Protein AF-A0A0G1PI04-F1 (afdb_monomer)

Structure (mmCIF, N/CA/C/O backbone):
data_AF-A0A0G1PI04-F1
#
_entry.id   AF-A0A0G1PI04-F1
#
loop_
_atom_site.group_PDB
_atom_site.id
_atom_site.type_symbol
_atom_site.label_atom_id
_atom_site.label_alt_id
_atom_site.label_comp_id
_atom_site.label_asym_id
_atom_site.label_entity_id
_atom_site.label_seq_id
_atom_site.pdbx_PDB_ins_code
_atom_site.Cartn_x
_atom_site.Cartn_y
_atom_site.Cartn_z
_atom_site.occupancy
_atom_site.B_iso_or_equiv
_atom_site.auth_seq_id
_atom_site.auth_comp_id
_atom_site.auth_asym_id
_atom_site.auth_atom_id
_atom_site.pdbx_PDB_model_num
ATOM 1 N N . ASN A 1 1 ? 37.341 11.692 -44.772 1.00 60.44 1 ASN A N 1
ATOM 2 C CA . ASN A 1 1 ? 36.870 10.397 -45.304 1.00 60.44 1 ASN A CA 1
ATOM 3 C C . ASN A 1 1 ? 36.812 9.392 -44.177 1.00 60.44 1 ASN A C 1
ATOM 5 O O . ASN A 1 1 ? 37.777 9.344 -43.418 1.00 60.44 1 ASN A O 1
ATOM 9 N N . PRO A 1 2 ? 35.705 8.647 -44.033 1.00 67.56 2 PRO A N 1
ATOM 10 C CA . PRO A 1 2 ? 35.643 7.539 -43.087 1.00 67.56 2 PRO A CA 1
ATOM 11 C C . PRO A 1 2 ? 36.697 6.475 -43.439 1.00 67.56 2 PRO A C 1
ATOM 13 O O . PRO A 1 2 ? 37.170 6.414 -44.577 1.00 67.56 2 PRO A O 1
ATOM 16 N N . ALA A 1 3 ? 37.088 5.662 -42.456 1.00 72.00 3 ALA A N 1
ATOM 17 C CA . ALA A 1 3 ? 37.969 4.519 -42.687 1.00 72.00 3 ALA A CA 1
ATOM 18 C C . ALA A 1 3 ? 37.306 3.501 -43.639 1.00 72.00 3 ALA A C 1
ATOM 20 O O . ALA A 1 3 ? 36.088 3.522 -43.832 1.00 72.00 3 ALA A O 1
ATOM 21 N N . ALA A 1 4 ? 38.097 2.597 -44.227 1.00 74.31 4 ALA A N 1
ATOM 22 C CA . ALA A 1 4 ? 37.553 1.492 -45.016 1.00 74.31 4 ALA A CA 1
ATOM 23 C C . ALA A 1 4 ? 36.493 0.723 -44.201 1.00 74.31 4 ALA A C 1
ATOM 25 O O . ALA A 1 4 ? 36.666 0.512 -43.000 1.00 74.31 4 ALA A O 1
ATOM 26 N N . ASN A 1 5 ? 35.401 0.312 -44.852 1.00 86.50 5 ASN A N 1
ATOM 27 C CA . ASN A 1 5 ? 34.261 -0.376 -44.227 1.00 86.50 5 ASN A CA 1
ATOM 28 C C . ASN A 1 5 ? 33.477 0.466 -43.201 1.00 86.50 5 ASN A C 1
ATOM 30 O O . ASN A 1 5 ? 32.932 -0.077 -42.246 1.00 86.50 5 ASN A O 1
ATOM 34 N N . THR A 1 6 ? 33.425 1.789 -43.370 1.00 91.38 6 THR A N 1
ATOM 35 C CA . THR A 1 6 ? 32.581 2.682 -42.562 1.00 91.38 6 THR A CA 1
ATOM 36 C C . THR A 1 6 ? 31.731 3.563 -43.470 1.00 91.38 6 THR A C 1
ATOM 38 O O . THR A 1 6 ? 32.231 4.146 -44.434 1.00 91.38 6 THR A O 1
ATOM 41 N N . PHE A 1 7 ? 30.451 3.697 -43.139 1.00 93.94 7 PHE A N 1
ATOM 42 C CA . PHE A 1 7 ? 29.536 4.631 -43.788 1.00 93.94 7 PHE A CA 1
ATOM 43 C C . PHE A 1 7 ? 29.294 5.819 -42.857 1.00 93.94 7 PHE A C 1
ATOM 45 O O . PHE A 1 7 ? 28.972 5.615 -41.692 1.00 93.94 7 PHE A O 1
ATOM 52 N N . ALA A 1 8 ? 29.466 7.054 -43.333 1.00 93.62 8 ALA A N 1
ATOM 53 C CA . ALA A 1 8 ? 29.378 8.240 -42.481 1.00 93.62 8 ALA A CA 1
ATOM 54 C C . ALA A 1 8 ? 28.681 9.409 -43.178 1.00 93.62 8 ALA A C 1
ATOM 56 O O . ALA A 1 8 ? 28.864 9.631 -44.375 1.00 93.62 8 ALA A O 1
ATOM 57 N N . TRP A 1 9 ? 27.895 10.166 -42.412 1.00 94.81 9 TRP A N 1
ATOM 58 C CA . TRP A 1 9 ? 27.203 11.376 -42.853 1.00 94.81 9 TRP A CA 1
ATOM 59 C C . TRP A 1 9 ? 27.870 12.587 -42.216 1.00 94.81 9 TRP A C 1
ATOM 61 O O . TRP A 1 9 ? 28.014 12.665 -40.994 1.00 94.81 9 TRP A O 1
ATOM 71 N N . VAL A 1 10 ? 28.273 13.539 -43.054 1.00 93.81 10 VAL A N 1
ATOM 72 C CA . VAL A 1 10 ? 29.027 14.726 -42.647 1.00 93.81 10 VAL A CA 1
ATOM 73 C C . VAL A 1 10 ? 28.234 15.969 -43.022 1.00 93.81 10 VAL A C 1
ATOM 75 O O . VAL A 1 10 ? 27.827 16.124 -44.171 1.00 93.81 10 VAL A O 1
ATOM 78 N N . THR A 1 11 ? 28.051 16.880 -42.068 1.00 95.12 11 THR A N 1
ATOM 79 C CA . THR A 1 11 ? 27.470 18.206 -42.319 1.00 95.12 11 THR A CA 1
ATOM 80 C C . THR A 1 11 ? 28.370 19.279 -41.717 1.00 95.12 11 THR A C 1
ATOM 82 O O . THR A 1 11 ? 28.854 19.137 -40.593 1.00 95.12 11 THR A O 1
ATOM 85 N N . GLY A 1 12 ? 28.651 20.344 -42.477 1.00 92.75 12 GLY A N 1
ATOM 86 C CA . GLY A 1 12 ? 29.542 21.424 -42.028 1.00 92.75 12 GLY A CA 1
ATOM 87 C C . GLY A 1 12 ? 30.960 20.961 -41.662 1.00 92.75 12 GLY A C 1
ATOM 88 O O . GLY A 1 12 ? 31.576 21.536 -40.775 1.00 92.75 12 GLY A O 1
ATOM 89 N N . GLY A 1 13 ? 31.457 19.884 -42.284 1.00 90.56 13 GLY A N 1
ATOM 90 C CA . GLY A 1 13 ? 32.775 19.304 -41.992 1.00 90.56 13 GLY A CA 1
ATOM 91 C C . GLY A 1 13 ? 32.837 18.410 -40.746 1.00 90.56 13 GLY A C 1
ATOM 92 O O . GLY A 1 13 ? 33.886 17.835 -40.473 1.00 90.56 13 GLY A O 1
ATOM 93 N N . THR A 1 14 ? 31.733 18.241 -40.012 1.00 90.75 14 THR A N 1
ATOM 94 C CA . THR A 1 14 ? 31.652 17.371 -38.829 1.00 90.75 14 THR A CA 1
ATOM 95 C C . THR A 1 14 ? 30.855 16.108 -39.134 1.00 90.75 14 THR A C 1
ATOM 97 O O . THR A 1 14 ? 29.751 16.175 -39.678 1.00 90.75 14 THR A O 1
ATOM 100 N N . GLU A 1 15 ? 31.399 14.948 -38.768 1.00 93.69 15 GLU A N 1
ATOM 101 C CA . GLU A 1 15 ? 30.683 13.671 -38.821 1.00 93.69 15 GLU A CA 1
ATOM 102 C C . GLU A 1 15 ? 29.533 13.678 -37.806 1.00 93.69 15 GLU A C 1
ATOM 104 O O . GLU A 1 15 ? 29.731 13.955 -36.624 1.00 93.69 15 GLU A O 1
ATOM 109 N N . ARG A 1 16 ? 28.311 13.429 -38.281 1.00 94.12 16 ARG A N 1
ATOM 110 C CA . ARG A 1 16 ? 27.089 13.460 -37.462 1.00 94.12 16 ARG A CA 1
ATOM 111 C C . ARG A 1 16 ? 26.590 12.068 -37.126 1.00 94.12 16 ARG A C 1
ATOM 113 O O . ARG A 1 16 ? 26.139 11.843 -36.007 1.00 94.12 16 ARG A O 1
ATOM 120 N N . LEU A 1 17 ? 26.679 11.165 -38.096 1.00 96.12 17 LEU A N 1
ATOM 121 C CA . LEU A 1 17 ? 26.222 9.789 -37.997 1.00 96.12 17 LEU A CA 1
ATOM 122 C C . LEU A 1 17 ? 27.234 8.873 -38.675 1.00 96.12 17 LEU A C 1
ATOM 124 O O . LEU A 1 17 ? 27.752 9.217 -39.740 1.00 96.12 17 LEU A O 1
ATOM 128 N N . ARG A 1 18 ? 27.466 7.701 -38.086 1.00 95.31 18 ARG A N 1
ATOM 129 C CA . ARG A 1 18 ? 28.295 6.642 -38.661 1.00 95.31 18 ARG A CA 1
ATOM 130 C C .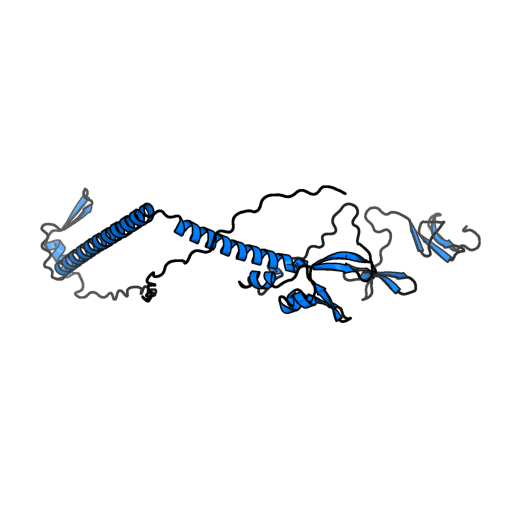 ARG A 1 18 ? 27.673 5.268 -38.497 1.00 95.31 18 ARG A C 1
ATOM 132 O O . ARG A 1 18 ? 26.979 5.023 -37.518 1.00 95.31 18 ARG A O 1
ATOM 139 N N . ILE A 1 19 ? 28.014 4.370 -39.412 1.00 97.00 19 ILE A N 1
ATOM 140 C CA . ILE A 1 19 ? 27.920 2.921 -39.259 1.00 97.00 19 ILE A CA 1
ATOM 141 C C . ILE A 1 19 ? 29.336 2.370 -39.418 1.00 97.00 19 ILE A C 1
ATOM 143 O O . ILE A 1 19 ? 29.941 2.539 -40.480 1.00 97.00 19 ILE A O 1
ATOM 147 N N . ASP A 1 20 ? 29.882 1.783 -38.354 1.00 95.25 20 ASP A N 1
ATOM 148 C CA . ASP A 1 20 ? 31.237 1.223 -38.363 1.00 95.25 20 ASP A CA 1
ATOM 149 C C . ASP A 1 20 ? 31.298 -0.177 -39.004 1.00 95.25 20 ASP A C 1
ATOM 151 O O . ASP A 1 20 ? 30.282 -0.764 -39.388 1.00 95.25 20 ASP A O 1
ATOM 155 N N . SER A 1 21 ? 32.504 -0.743 -39.090 1.00 94.94 21 SER A N 1
ATOM 156 C CA . SER A 1 21 ? 32.731 -2.079 -39.656 1.00 94.94 21 SER A CA 1
ATOM 157 C C . SER A 1 21 ? 32.118 -3.223 -38.838 1.00 94.94 21 SER A C 1
ATOM 159 O O . SER A 1 21 ? 32.008 -4.337 -39.345 1.00 94.94 21 SER A O 1
ATOM 161 N N . SER A 1 22 ? 31.699 -2.964 -37.595 1.00 95.50 22 SER A N 1
ATOM 162 C CA . SER A 1 22 ? 30.992 -3.910 -36.718 1.00 95.50 22 SER A CA 1
ATOM 163 C C . SER A 1 22 ? 29.462 -3.771 -36.815 1.00 95.50 22 SER A C 1
ATOM 165 O O . SER A 1 22 ? 28.716 -4.465 -36.109 1.00 95.50 22 SER A O 1
ATOM 167 N N . GLY A 1 23 ? 28.977 -2.878 -37.685 1.00 95.94 23 GLY A N 1
ATOM 168 C CA . GLY A 1 23 ? 27.561 -2.582 -37.876 1.00 95.94 23 GLY A CA 1
ATOM 169 C C . GLY A 1 23 ? 26.944 -1.791 -36.723 1.00 95.94 23 GLY A C 1
ATOM 170 O O . GLY A 1 23 ? 25.738 -1.889 -36.501 1.00 95.94 23 GLY A O 1
ATOM 171 N N . ASN A 1 24 ? 27.750 -1.068 -35.948 1.00 97.81 24 ASN A N 1
ATOM 172 C CA . ASN A 1 24 ? 27.268 -0.211 -34.874 1.00 97.81 24 ASN A CA 1
ATOM 173 C C . ASN A 1 24 ? 26.957 1.185 -35.415 1.00 97.81 24 ASN A C 1
ATOM 175 O O . ASN A 1 24 ? 27.770 1.779 -36.127 1.00 97.81 24 ASN A O 1
ATOM 179 N N . VAL A 1 25 ? 25.795 1.721 -35.042 1.00 98.06 25 VAL A N 1
ATOM 180 C CA . VAL A 1 25 ? 25.364 3.067 -35.418 1.00 98.06 25 VAL A CA 1
ATOM 181 C C . VAL A 1 25 ? 25.786 4.056 -34.335 1.00 98.06 25 VAL A C 1
ATOM 183 O O . VAL A 1 25 ? 25.355 3.955 -33.188 1.00 98.06 25 VAL A O 1
ATOM 186 N N . GLY A 1 26 ? 26.623 5.023 -34.700 1.00 97.19 26 GLY A N 1
ATOM 187 C CA . GLY A 1 26 ? 27.034 6.130 -33.840 1.00 97.19 26 GLY A CA 1
ATOM 188 C C . GLY A 1 26 ? 26.379 7.438 -34.271 1.00 97.19 26 GLY A C 1
ATOM 189 O O . GLY A 1 26 ? 26.400 7.760 -35.456 1.00 97.19 26 GLY A O 1
ATOM 190 N N . ILE A 1 27 ? 25.841 8.217 -33.332 1.00 96.88 27 ILE A N 1
ATOM 191 C CA . ILE A 1 27 ? 25.411 9.606 -33.557 1.00 96.88 27 ILE A CA 1
ATOM 192 C C . ILE A 1 27 ? 26.167 10.495 -32.574 1.00 96.88 27 ILE A C 1
ATOM 194 O O . ILE A 1 27 ? 26.078 10.301 -31.364 1.00 96.88 27 ILE A O 1
ATOM 198 N N . GLY A 1 28 ? 26.941 11.449 -33.095 1.00 94.69 28 GLY A N 1
ATOM 199 C CA . GLY A 1 28 ? 27.808 12.313 -32.284 1.00 94.69 28 GLY A CA 1
ATOM 200 C C . GLY A 1 28 ? 29.094 11.651 -31.759 1.00 94.69 28 GLY A C 1
ATOM 201 O O . GLY A 1 28 ? 29.824 12.291 -31.008 1.00 94.69 28 GLY A O 1
ATOM 202 N N . THR A 1 29 ? 29.397 10.412 -32.164 1.00 94.56 29 THR A N 1
ATOM 203 C CA . THR A 1 29 ? 30.624 9.673 -31.811 1.00 94.56 29 THR A CA 1
ATOM 204 C C . THR A 1 29 ? 31.212 8.957 -33.026 1.00 94.56 29 THR A C 1
ATOM 206 O O . THR A 1 29 ? 30.481 8.470 -33.889 1.00 94.56 29 THR A O 1
ATOM 209 N N . THR A 1 30 ? 32.541 8.856 -33.083 1.00 93.56 30 THR A N 1
ATOM 210 C CA . THR A 1 30 ? 33.267 8.083 -34.105 1.00 93.56 30 THR A CA 1
ATOM 211 C C . THR A 1 30 ? 33.620 6.664 -33.643 1.00 93.56 30 THR A C 1
ATOM 213 O O . THR A 1 30 ? 34.044 5.849 -34.458 1.00 93.56 30 THR A O 1
ATOM 216 N N . ALA A 1 31 ? 33.419 6.331 -32.367 1.00 94.00 31 ALA A N 1
ATOM 217 C CA . ALA A 1 31 ? 33.736 5.022 -31.793 1.00 94.00 31 ALA A CA 1
ATOM 218 C C . ALA A 1 31 ? 32.519 4.459 -31.030 1.00 94.00 31 ALA A C 1
ATOM 220 O O . ALA A 1 31 ? 32.493 4.483 -29.796 1.00 94.00 31 ALA A O 1
ATOM 221 N N . PRO A 1 32 ? 31.460 4.018 -31.735 1.00 97.19 32 PRO A N 1
ATOM 222 C CA . PRO A 1 32 ? 30.295 3.431 -31.083 1.00 97.19 32 PRO A CA 1
ATOM 223 C C . PRO A 1 32 ? 30.663 2.107 -30.385 1.00 97.19 32 PRO A C 1
ATOM 225 O O . PRO A 1 32 ? 31.379 1.280 -30.939 1.00 97.19 32 PRO A O 1
ATOM 228 N N . THR A 1 33 ? 30.172 1.900 -29.159 1.00 97.50 33 THR A N 1
ATOM 229 C CA . THR A 1 33 ? 30.477 0.719 -28.320 1.00 97.50 33 THR A CA 1
ATOM 230 C C . THR A 1 33 ? 29.307 -0.262 -28.219 1.00 97.50 33 THR A C 1
ATOM 232 O O . THR A 1 33 ? 29.416 -1.314 -27.595 1.00 97.50 33 THR A O 1
ATOM 235 N N . SER A 1 34 ? 28.177 0.075 -28.835 1.00 97.00 34 SER A N 1
ATOM 236 C CA . SER A 1 34 ? 26.935 -0.693 -28.853 1.00 97.00 34 SER A CA 1
ATOM 237 C C . SER A 1 34 ? 26.257 -0.525 -30.214 1.00 97.00 34 SER A C 1
ATOM 239 O O . SER A 1 34 ? 26.645 0.332 -31.008 1.00 97.00 34 SER A O 1
ATOM 241 N N . LYS A 1 35 ? 25.215 -1.322 -30.489 1.00 97.19 35 LYS A N 1
ATOM 242 C CA . LYS A 1 35 ? 24.512 -1.278 -31.784 1.00 97.19 35 LYS A CA 1
ATOM 243 C C . LYS A 1 35 ? 23.931 0.095 -32.119 1.00 97.19 35 LYS A C 1
ATOM 245 O O . LYS A 1 35 ? 23.916 0.463 -33.289 1.00 97.19 35 LYS A O 1
ATOM 250 N N . LEU A 1 36 ? 23.512 0.846 -31.104 1.00 97.31 36 LEU A N 1
ATOM 251 C CA . LEU A 1 36 ? 23.146 2.250 -31.216 1.00 97.31 36 LEU A CA 1
ATOM 252 C C . LEU A 1 36 ? 23.806 3.022 -30.070 1.00 97.31 36 LEU A C 1
ATOM 254 O O . LEU A 1 36 ? 23.464 2.814 -28.906 1.00 97.31 36 LEU A O 1
ATOM 258 N N . HIS A 1 37 ? 24.731 3.920 -30.407 1.00 97.69 37 HIS A N 1
ATOM 259 C CA . HIS A 1 37 ? 25.416 4.798 -29.464 1.00 97.69 37 HIS A CA 1
ATOM 260 C C . HIS A 1 37 ? 25.169 6.260 -29.852 1.00 97.69 37 HIS A C 1
ATOM 262 O O . HIS A 1 37 ? 25.688 6.746 -30.857 1.00 97.69 37 HIS A O 1
ATOM 268 N N . VAL A 1 38 ? 24.371 6.966 -29.052 1.00 96.81 38 VAL A N 1
ATOM 269 C CA . VAL A 1 38 ? 24.098 8.399 -29.223 1.00 96.81 38 VAL A CA 1
ATOM 270 C C . VAL A 1 38 ? 24.822 9.163 -28.120 1.00 96.81 38 VAL A C 1
ATOM 272 O O . VAL A 1 38 ? 24.614 8.876 -26.944 1.00 96.81 38 VAL A O 1
ATOM 275 N N . THR A 1 39 ? 25.662 10.129 -28.487 1.00 95.50 39 THR A N 1
ATOM 276 C CA . THR A 1 39 ? 26.410 10.966 -27.538 1.00 95.50 39 THR A CA 1
ATOM 277 C C . THR A 1 39 ? 26.225 12.445 -27.837 1.00 95.50 39 THR A C 1
ATOM 279 O O . THR A 1 39 ? 26.167 12.856 -28.995 1.00 95.50 39 THR A O 1
ATOM 282 N N . GLY A 1 40 ? 26.195 13.263 -26.790 1.00 93.06 40 GLY A N 1
ATOM 283 C CA . GLY A 1 40 ? 26.072 14.714 -26.888 1.00 93.06 40 GLY A CA 1
ATOM 284 C C . GLY A 1 40 ? 25.335 15.290 -25.685 1.00 93.06 40 GLY A C 1
ATOM 285 O O . GLY A 1 40 ? 24.934 14.561 -24.780 1.00 93.06 40 GLY A O 1
ATOM 286 N N . ALA A 1 41 ? 25.149 16.606 -25.683 1.00 92.94 41 ALA A N 1
ATOM 287 C CA . ALA A 1 41 ? 24.324 17.299 -24.705 1.00 92.94 41 ALA A CA 1
ATOM 288 C C . ALA A 1 41 ? 23.668 18.515 -25.359 1.00 92.94 41 ALA A C 1
ATOM 290 O O . ALA A 1 41 ? 24.294 19.217 -26.155 1.00 92.94 41 ALA A O 1
ATOM 291 N N . VAL A 1 42 ? 22.412 18.770 -25.000 1.00 89.31 42 VAL A N 1
ATOM 292 C CA . VAL A 1 42 ? 21.686 19.984 -25.372 1.00 89.31 42 VAL A CA 1
ATOM 293 C C . VAL A 1 42 ? 21.013 20.505 -24.109 1.00 89.31 42 VAL A C 1
ATOM 295 O O . VAL A 1 42 ? 20.145 19.843 -23.544 1.00 89.31 42 VAL A O 1
ATOM 298 N N . THR A 1 43 ? 21.430 21.676 -23.633 1.00 93.69 43 THR A N 1
ATOM 299 C CA . THR A 1 43 ? 20.909 22.249 -22.386 1.00 93.69 43 THR A CA 1
ATOM 300 C C . THR A 1 43 ? 19.393 22.431 -22.462 1.00 93.69 43 THR A C 1
ATOM 302 O O . THR A 1 43 ? 18.880 23.076 -23.376 1.00 93.69 43 THR A O 1
ATOM 305 N N . GLY A 1 44 ? 18.674 21.857 -21.493 1.00 94.38 44 GLY A N 1
ATOM 306 C CA . GLY A 1 44 ? 17.214 21.948 -21.400 1.00 94.38 44 GLY A CA 1
ATOM 307 C C . GLY A 1 44 ? 16.441 21.092 -22.410 1.00 94.38 44 GLY A C 1
ATOM 308 O O . GLY A 1 44 ? 15.244 21.313 -22.590 1.00 94.38 44 GLY A O 1
ATOM 309 N N . LYS A 1 45 ? 17.094 20.143 -23.094 1.00 94.75 45 LYS A N 1
ATOM 310 C CA . LYS A 1 45 ? 16.461 19.216 -24.045 1.00 94.75 45 LYS A CA 1
ATOM 311 C C . LYS A 1 45 ? 16.924 17.781 -23.792 1.00 94.75 45 LYS A C 1
ATOM 313 O O . LYS A 1 45 ? 17.982 17.551 -23.211 1.00 94.75 45 LYS A O 1
ATOM 318 N N . ALA A 1 46 ? 16.129 16.817 -24.246 1.00 92.38 46 ALA A N 1
ATOM 319 C CA . ALA A 1 46 ? 16.524 15.415 -24.237 1.00 92.38 46 ALA A CA 1
ATOM 320 C C . ALA A 1 46 ? 17.599 15.146 -25.304 1.00 92.38 46 ALA A C 1
ATOM 322 O O . ALA A 1 46 ? 17.576 15.746 -26.378 1.00 92.38 46 ALA A O 1
ATOM 323 N N . LEU A 1 47 ? 18.518 14.217 -25.019 1.00 94.75 47 LEU A N 1
ATOM 324 C CA . LEU A 1 47 ? 19.506 13.737 -25.996 1.00 94.75 47 LEU A CA 1
ATOM 325 C C . LEU A 1 47 ? 18.835 12.990 -27.162 1.00 94.75 47 LEU A C 1
ATOM 327 O O . LEU A 1 47 ? 19.267 13.108 -28.305 1.00 94.75 47 LEU A O 1
ATOM 331 N N . ALA A 1 48 ? 17.771 12.243 -26.863 1.00 93.56 48 ALA A N 1
ATOM 332 C CA . ALA A 1 48 ? 16.915 11.564 -27.825 1.00 93.56 48 ALA A CA 1
ATOM 333 C C . ALA A 1 48 ? 15.452 11.695 -27.382 1.00 93.56 48 ALA A C 1
ATOM 335 O O . ALA A 1 48 ? 15.162 11.657 -26.186 1.00 93.56 48 ALA A O 1
ATOM 336 N N . ILE A 1 49 ? 14.545 11.849 -28.345 1.00 94.75 49 ILE A N 1
ATOM 337 C CA . ILE A 1 49 ? 13.098 11.890 -28.120 1.00 94.75 49 ILE A CA 1
ATOM 338 C C . ILE A 1 49 ? 12.503 10.662 -28.806 1.00 94.75 49 ILE A C 1
ATOM 340 O O . ILE A 1 49 ? 12.667 10.494 -30.014 1.00 94.75 49 ILE A O 1
ATOM 344 N N . PHE A 1 50 ? 11.833 9.812 -28.030 1.00 94.00 50 PHE A N 1
ATOM 345 C CA . PHE A 1 50 ? 11.054 8.683 -28.532 1.00 94.00 50 PHE A CA 1
ATOM 346 C C . PHE A 1 50 ? 9.577 9.061 -28.446 1.00 94.00 50 PHE A C 1
ATOM 348 O O . PHE A 1 50 ? 8.981 8.995 -27.375 1.00 94.00 50 PHE A O 1
ATOM 355 N N . ASP A 1 51 ? 9.028 9.528 -29.565 1.00 93.81 51 ASP A N 1
ATOM 356 C CA . ASP A 1 51 ? 7.654 10.024 -29.663 1.00 93.81 51 ASP A CA 1
ATOM 357 C C . ASP A 1 51 ? 6.747 8.932 -30.238 1.00 93.81 51 ASP A C 1
ATOM 359 O O . ASP A 1 51 ? 6.623 8.753 -31.452 1.00 93.81 51 ASP A O 1
ATOM 363 N N . GLN A 1 52 ? 6.204 8.117 -29.341 1.00 93.25 52 GLN A N 1
ATOM 364 C CA . GLN A 1 52 ? 5.289 7.042 -29.686 1.00 93.25 52 GLN A CA 1
ATOM 365 C C . GLN A 1 52 ? 3.866 7.616 -29.788 1.00 93.25 52 GLN A C 1
ATOM 367 O O . GLN A 1 52 ? 3.426 8.346 -28.908 1.00 93.25 52 GLN A O 1
ATOM 372 N N . THR A 1 53 ? 3.155 7.303 -30.877 1.00 94.31 53 THR A N 1
ATOM 373 C CA . THR A 1 53 ? 1.861 7.935 -31.221 1.00 94.31 53 THR A CA 1
ATOM 374 C C . THR A 1 53 ? 0.695 6.954 -31.394 1.00 94.31 53 THR A C 1
ATOM 376 O O . THR A 1 53 ? -0.411 7.364 -31.738 1.00 94.31 53 THR A O 1
ATOM 379 N N . GLY A 1 54 ? 0.927 5.660 -31.176 1.00 93.88 54 GLY A N 1
ATOM 380 C CA . GLY A 1 54 ? -0.081 4.594 -31.233 1.00 93.88 54 GLY A CA 1
ATOM 381 C C . GLY A 1 54 ? -0.353 3.979 -29.857 1.00 93.88 54 GLY A C 1
ATOM 382 O O . GLY A 1 54 ? -0.324 4.660 -28.835 1.00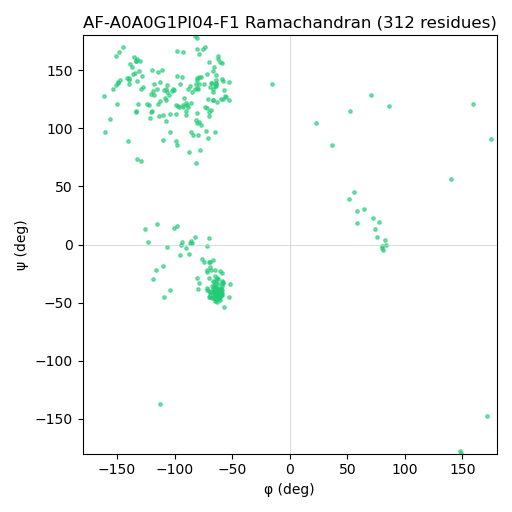 93.88 54 GLY A O 1
ATOM 383 N N . ASP A 1 55 ? -0.461 2.655 -29.797 1.00 91.06 55 ASP A N 1
ATOM 384 C CA . ASP A 1 55 ? -0.812 1.881 -28.597 1.00 91.06 55 ASP A CA 1
ATOM 385 C C . ASP A 1 55 ? 0.297 0.937 -28.078 1.00 91.06 55 ASP A C 1
ATOM 387 O O . ASP A 1 55 ? 0.028 0.035 -27.288 1.00 91.06 55 ASP A O 1
ATOM 391 N N . GLN A 1 56 ? 1.554 1.134 -28.489 1.00 92.81 56 GLN A N 1
ATOM 392 C CA . GLN A 1 56 ? 2.692 0.340 -28.011 1.00 92.81 56 GLN A CA 1
ATOM 393 C C . GLN A 1 56 ? 3.493 1.021 -26.889 1.00 92.81 56 GLN A C 1
ATOM 395 O O . GLN A 1 56 ? 3.415 2.228 -26.672 1.00 92.81 56 GLN A O 1
ATOM 400 N N . ASN A 1 57 ? 4.359 0.247 -26.230 1.00 93.00 57 ASN A N 1
ATOM 401 C CA . ASN A 1 57 ? 5.352 0.782 -25.297 1.00 93.00 57 ASN A CA 1
ATOM 402 C C . ASN A 1 57 ? 6.279 1.798 -25.987 1.00 93.00 57 ASN A C 1
ATOM 404 O O . ASN A 1 57 ? 6.750 1.557 -27.101 1.00 93.00 57 ASN A O 1
ATOM 408 N N . ILE A 1 58 ? 6.619 2.876 -25.279 1.00 95.12 58 ILE A N 1
ATOM 409 C CA . ILE A 1 58 ? 7.617 3.867 -25.706 1.00 95.12 58 ILE A CA 1
ATOM 410 C C . ILE A 1 58 ? 9.004 3.216 -25.781 1.00 95.12 58 ILE A C 1
ATOM 412 O O . ILE A 1 58 ? 9.753 3.431 -26.733 1.00 95.12 58 ILE A O 1
ATOM 416 N N . LEU A 1 59 ? 9.350 2.395 -24.784 1.00 94.62 59 LEU A N 1
ATOM 417 C CA . LEU A 1 59 ? 10.613 1.660 -24.741 1.00 94.62 59 LEU A CA 1
ATOM 418 C C . LEU A 1 59 ? 10.384 0.249 -24.209 1.00 94.62 59 LEU A C 1
ATOM 420 O O . LEU A 1 59 ? 9.652 0.051 -23.244 1.00 94.62 59 LEU A O 1
ATOM 424 N N . THR A 1 60 ? 11.039 -0.736 -24.823 1.00 93.06 60 THR A N 1
ATOM 425 C CA . THR A 1 60 ? 11.074 -2.123 -24.342 1.00 93.06 60 THR A CA 1
ATOM 426 C C . THR A 1 60 ? 12.515 -2.619 -24.343 1.00 93.06 60 THR A C 1
ATOM 428 O O . THR A 1 60 ? 13.154 -2.664 -25.3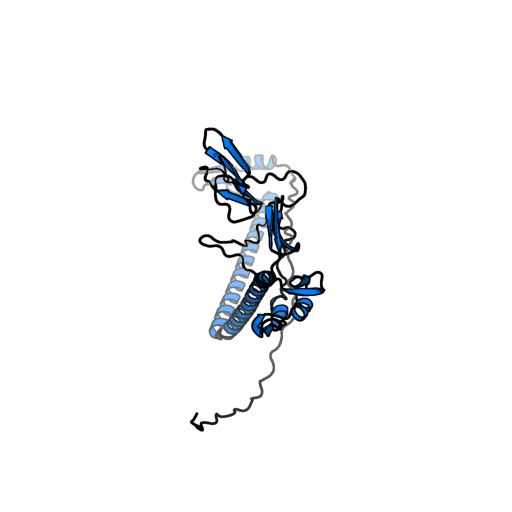93 1.00 93.06 60 THR A O 1
ATOM 431 N N . ALA A 1 61 ? 13.024 -3.017 -23.177 1.00 91.50 61 ALA A N 1
ATOM 432 C CA . ALA A 1 61 ? 14.284 -3.742 -23.065 1.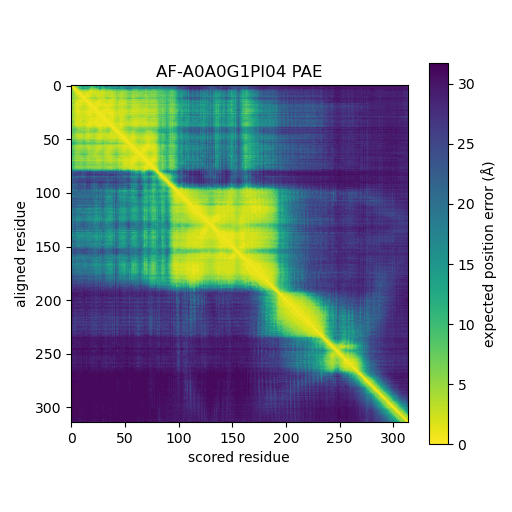00 91.50 61 ALA A CA 1
ATOM 433 C C . ALA A 1 61 ? 13.998 -5.231 -22.857 1.00 91.50 61 ALA A C 1
ATOM 435 O O . ALA A 1 61 ? 13.167 -5.612 -22.028 1.00 91.50 61 ALA A O 1
ATOM 436 N N . SER A 1 62 ? 14.702 -6.075 -23.606 1.00 92.06 62 SER A N 1
ATOM 437 C CA . SER A 1 62 ? 14.546 -7.527 -23.558 1.00 92.06 62 SER A CA 1
ATOM 438 C C . SER A 1 62 ? 15.896 -8.238 -23.485 1.00 92.06 62 SER A C 1
ATOM 440 O O . SER A 1 62 ? 16.932 -7.694 -23.862 1.00 92.06 62 SER A O 1
ATOM 442 N N . SER A 1 63 ? 15.875 -9.473 -22.990 1.00 91.06 63 SER A N 1
ATOM 443 C CA . SER A 1 63 ? 16.996 -10.409 -23.045 1.00 91.06 63 SER A CA 1
ATOM 444 C C . SER A 1 63 ? 16.511 -11.679 -23.729 1.00 91.06 63 SER A C 1
ATOM 446 O O . SER A 1 63 ? 15.532 -12.281 -23.287 1.00 91.06 63 SER A O 1
ATOM 448 N N . SER A 1 64 ? 17.147 -12.043 -24.845 1.00 92.38 64 SER A N 1
ATOM 449 C CA . SER A 1 64 ? 16.765 -13.199 -25.671 1.00 92.38 64 SER A CA 1
ATOM 450 C C . SER A 1 64 ? 15.277 -13.214 -26.059 1.00 92.38 64 SER A C 1
ATOM 452 O O . SER A 1 64 ? 14.631 -14.256 -26.032 1.00 92.38 64 SER A O 1
ATOM 454 N N . GLY A 1 65 ? 14.715 -12.042 -26.377 1.00 88.75 65 GLY A N 1
ATOM 455 C CA . GLY A 1 65 ? 13.302 -11.887 -26.747 1.00 88.75 65 GLY A CA 1
ATOM 456 C C . GLY A 1 65 ? 12.324 -11.831 -25.568 1.00 88.75 65 GLY A C 1
ATOM 457 O O . GLY A 1 65 ? 11.146 -11.567 -25.777 1.00 88.75 65 GLY A O 1
ATOM 458 N N . VAL A 1 66 ? 12.792 -12.014 -24.330 1.00 86.38 66 VAL A N 1
ATOM 459 C CA . VAL A 1 66 ? 11.965 -11.883 -23.123 1.00 86.38 66 VAL A CA 1
ATOM 460 C C . VAL A 1 66 ? 12.058 -10.460 -22.591 1.00 86.38 66 VAL A C 1
ATOM 462 O O . VAL A 1 66 ? 13.146 -10.006 -22.231 1.00 86.38 66 VAL A O 1
ATOM 465 N N . THR A 1 67 ? 10.925 -9.766 -22.508 1.00 87.94 67 THR A N 1
ATOM 466 C CA . THR A 1 67 ? 10.820 -8.427 -21.915 1.00 87.94 67 THR A CA 1
ATOM 467 C C . THR A 1 67 ? 11.317 -8.420 -20.470 1.00 87.94 67 THR A C 1
ATOM 469 O O . THR A 1 67 ? 10.984 -9.298 -19.676 1.00 87.94 67 THR A O 1
ATOM 472 N N . LYS A 1 68 ? 12.153 -7.434 -20.139 1.00 85.56 68 LYS A N 1
ATOM 473 C CA . LYS A 1 68 ? 12.713 -7.211 -18.798 1.00 85.56 68 LYS A CA 1
ATOM 474 C C . LYS A 1 68 ? 12.306 -5.863 -18.218 1.00 85.56 68 LYS A C 1
ATOM 476 O O . LYS A 1 68 ? 12.195 -5.738 -17.003 1.00 85.56 68 LYS A O 1
ATOM 481 N N . PHE A 1 69 ? 12.084 -4.878 -19.080 1.00 87.69 69 PHE A N 1
ATOM 482 C CA . PHE A 1 69 ? 11.730 -3.519 -18.702 1.00 87.69 69 PHE A CA 1
ATOM 483 C C . PHE A 1 69 ? 10.890 -2.880 -19.806 1.00 87.69 69 PHE A C 1
ATOM 485 O O . PHE A 1 69 ? 11.229 -3.019 -20.986 1.00 87.69 69 PHE A O 1
ATOM 492 N N . THR A 1 70 ? 9.835 -2.160 -19.435 1.00 89.38 70 THR A N 1
ATOM 493 C CA . THR A 1 70 ? 9.039 -1.346 -20.358 1.00 89.38 70 THR A CA 1
ATOM 494 C C . THR A 1 70 ? 8.746 0.030 -19.779 1.00 89.38 70 THR A C 1
ATOM 496 O O . THR A 1 70 ? 8.574 0.186 -18.571 1.00 89.38 70 THR A O 1
ATOM 499 N N . ILE A 1 71 ? 8.660 1.016 -20.673 1.00 92.06 71 ILE A N 1
ATOM 500 C CA . ILE A 1 71 ? 7.983 2.293 -20.435 1.00 92.06 71 ILE A CA 1
ATOM 501 C C . ILE A 1 71 ? 6.736 2.274 -21.315 1.00 92.06 71 ILE A C 1
ATOM 503 O O . ILE A 1 71 ? 6.860 2.270 -22.544 1.00 92.06 71 ILE A O 1
ATOM 507 N N . GLY A 1 72 ? 5.563 2.199 -20.693 1.00 87.75 72 GLY A N 1
ATOM 508 C CA . GLY A 1 72 ? 4.266 2.276 -21.359 1.00 87.75 72 GLY A CA 1
ATOM 509 C C . GLY A 1 72 ? 3.982 3.686 -21.879 1.00 87.75 72 GLY A C 1
ATOM 510 O O . GLY A 1 72 ? 4.550 4.669 -21.399 1.00 87.75 72 GLY A O 1
ATOM 511 N N . ASN A 1 73 ? 3.105 3.795 -22.874 1.00 88.12 73 ASN A N 1
ATOM 512 C CA . ASN A 1 73 ? 2.627 5.089 -23.381 1.00 88.12 73 ASN A CA 1
ATOM 513 C C . ASN A 1 73 ? 1.709 5.829 -22.385 1.00 88.12 73 ASN A C 1
ATOM 515 O O . ASN A 1 73 ? 1.507 7.032 -22.508 1.00 88.12 73 ASN A O 1
ATOM 519 N N . ASP A 1 74 ? 1.211 5.127 -21.370 1.00 82.12 74 ASP A N 1
ATOM 520 C CA . ASP A 1 74 ? 0.469 5.643 -20.217 1.00 82.12 74 ASP A CA 1
ATOM 521 C C . ASP A 1 74 ? 1.380 6.124 -19.067 1.00 82.12 74 ASP A C 1
ATOM 523 O O . ASP A 1 74 ? 0.897 6.535 -18.013 1.00 82.12 74 ASP A O 1
ATOM 527 N N . GLY A 1 75 ? 2.703 6.074 -19.255 1.00 77.69 75 GLY A N 1
ATOM 528 C CA . GLY A 1 75 ? 3.689 6.454 -18.245 1.00 77.69 75 GLY A CA 1
ATOM 529 C C . GLY A 1 75 ? 4.001 5.356 -17.227 1.00 77.69 75 GLY A C 1
ATOM 530 O O . GLY A 1 75 ? 4.796 5.590 -16.313 1.00 77.69 75 GLY A O 1
ATOM 531 N N . THR A 1 76 ? 3.434 4.155 -17.377 1.00 76.31 76 THR A N 1
ATOM 532 C CA . THR A 1 76 ? 3.782 3.018 -16.519 1.00 76.31 76 THR A CA 1
ATOM 533 C C . THR A 1 76 ? 5.217 2.562 -16.766 1.00 76.31 76 THR A C 1
ATOM 535 O O . THR A 1 76 ? 5.694 2.484 -17.899 1.00 76.31 76 THR A O 1
ATOM 538 N N . VAL A 1 77 ? 5.928 2.227 -15.690 1.00 85.50 77 VAL A N 1
ATOM 539 C CA . VAL A 1 77 ? 7.252 1.600 -15.761 1.00 85.50 77 VAL A CA 1
ATOM 540 C C . VAL A 1 77 ? 7.126 0.193 -15.202 1.00 85.50 77 VAL A C 1
ATOM 542 O O . VAL A 1 77 ? 6.925 0.019 -14.002 1.00 85.50 77 VAL A O 1
ATOM 545 N N . THR A 1 78 ? 7.238 -0.816 -16.067 1.00 78.19 78 THR A N 1
ATOM 546 C CA . THR A 1 78 ? 7.122 -2.223 -15.658 1.00 78.19 78 THR A CA 1
ATOM 547 C C . THR A 1 78 ? 8.480 -2.899 -15.725 1.00 78.19 78 THR A C 1
ATOM 549 O O . THR A 1 78 ? 9.189 -2.802 -16.725 1.00 78.19 78 THR A O 1
ATOM 552 N N . THR A 1 79 ? 8.837 -3.632 -14.673 1.00 77.62 79 THR A N 1
ATOM 553 C CA . THR A 1 79 ? 10.022 -4.490 -14.646 1.00 77.62 79 THR A CA 1
ATOM 554 C C . THR A 1 79 ? 9.591 -5.938 -14.445 1.00 77.62 79 THR A C 1
ATOM 556 O O . THR A 1 79 ? 8.823 -6.263 -13.544 1.00 77.62 79 THR A O 1
ATOM 559 N N . THR A 1 80 ? 10.062 -6.842 -15.305 1.00 69.69 80 THR A N 1
ATOM 560 C CA . THR A 1 80 ? 9.828 -8.282 -15.136 1.00 69.69 80 THR A CA 1
ATOM 561 C C . THR A 1 80 ? 10.939 -8.830 -14.256 1.00 69.69 80 THR A C 1
ATOM 563 O O . THR A 1 80 ? 11.942 -9.365 -14.735 1.00 69.69 80 THR A O 1
ATOM 566 N N . LEU A 1 81 ? 10.797 -8.618 -12.953 1.00 56.50 81 LEU A N 1
ATOM 567 C CA . LEU A 1 81 ? 11.775 -9.059 -11.975 1.00 56.50 81 LEU A CA 1
ATOM 568 C C . LEU A 1 81 ? 11.448 -10.472 -11.493 1.00 56.50 81 LEU A C 1
ATOM 570 O O . LEU A 1 81 ? 10.477 -10.691 -10.779 1.00 56.50 81 LEU A O 1
ATOM 574 N N . GLY A 1 82 ? 12.334 -11.417 -11.803 1.00 51.53 82 GLY A N 1
ATOM 575 C CA . GLY A 1 82 ? 12.817 -12.278 -10.730 1.00 51.53 82 GLY A CA 1
ATOM 576 C C . GLY A 1 82 ? 13.764 -11.419 -9.895 1.00 51.53 82 GLY A C 1
ATOM 577 O O . GLY A 1 82 ? 14.712 -10.882 -10.461 1.00 51.53 82 GLY A O 1
ATOM 578 N N . THR A 1 83 ? 13.442 -11.209 -8.614 1.00 40.53 83 THR A N 1
ATOM 579 C CA . THR A 1 83 ? 14.254 -10.484 -7.610 1.00 40.53 83 THR A CA 1
ATOM 580 C C . THR A 1 83 ? 15.016 -9.264 -8.149 1.00 40.53 83 THR A C 1
ATOM 582 O O . THR A 1 83 ? 16.194 -9.350 -8.488 1.00 40.53 83 THR A O 1
ATOM 585 N N . GLY A 1 84 ? 14.364 -8.102 -8.187 1.00 41.59 84 GLY A N 1
ATOM 586 C CA . GLY A 1 84 ? 15.044 -6.817 -8.343 1.00 41.59 84 GLY A CA 1
ATOM 587 C C . GLY A 1 84 ? 14.429 -5.765 -7.433 1.00 41.59 84 GLY A C 1
ATOM 588 O O . GLY A 1 84 ? 13.278 -5.868 -7.016 1.00 41.59 84 GLY A O 1
ATOM 589 N N . THR A 1 85 ? 15.219 -4.760 -7.102 1.00 42.41 85 THR A N 1
ATOM 590 C CA . THR A 1 85 ? 14.826 -3.624 -6.273 1.00 42.41 85 THR A CA 1
ATOM 591 C C . THR A 1 85 ? 14.945 -2.351 -7.101 1.00 42.41 85 THR A C 1
ATOM 593 O O . THR A 1 85 ? 15.903 -2.171 -7.853 1.00 42.41 85 THR A O 1
ATOM 596 N N . VAL A 1 86 ? 13.966 -1.452 -6.977 1.00 58.97 86 VAL A N 1
ATOM 597 C CA . VAL A 1 86 ? 14.085 -0.086 -7.497 1.00 58.97 86 VAL A CA 1
ATOM 598 C C . VAL A 1 86 ? 14.885 0.713 -6.464 1.00 58.97 86 VAL A C 1
ATOM 600 O O . VAL A 1 86 ? 14.391 0.990 -5.375 1.00 58.97 86 VAL A O 1
ATOM 603 N N . TYR A 1 87 ? 16.142 1.039 -6.773 1.00 40.75 87 TYR A N 1
ATOM 604 C CA . TYR A 1 87 ? 16.998 1.885 -5.932 1.00 40.75 87 TYR A CA 1
ATOM 605 C C . TYR A 1 87 ? 16.861 3.355 -6.350 1.00 40.75 87 TYR A C 1
ATOM 607 O O . TYR A 1 87 ? 17.104 3.695 -7.506 1.00 40.75 87 TYR A O 1
ATOM 615 N N . SER A 1 88 ? 16.534 4.241 -5.404 1.00 49.16 88 SER A N 1
ATOM 616 C CA . SER A 1 88 ? 16.676 5.695 -5.577 1.00 49.16 88 SER A CA 1
ATOM 617 C C . SER A 1 88 ? 17.993 6.145 -4.946 1.00 49.16 88 SER A C 1
ATOM 619 O O . SER A 1 88 ? 18.163 6.034 -3.731 1.00 49.16 88 SER A O 1
ATOM 621 N N . ASN A 1 89 ? 18.897 6.709 -5.748 1.00 38.25 89 ASN A N 1
ATOM 622 C CA . ASN A 1 89 ? 20.054 7.437 -5.239 1.00 38.25 89 ASN A CA 1
ATOM 623 C C . ASN A 1 89 ? 19.669 8.921 -5.083 1.00 38.25 89 ASN A C 1
ATOM 625 O O . ASN A 1 89 ? 19.440 9.601 -6.079 1.00 38.25 89 ASN A O 1
ATOM 629 N N . SER A 1 90 ? 19.582 9.402 -3.838 1.00 45.25 90 SER A N 1
ATOM 630 C CA . SER A 1 90 ? 19.392 10.821 -3.469 1.00 45.25 90 SER A CA 1
ATOM 631 C C . SER A 1 90 ? 17.994 11.466 -3.579 1.00 45.25 90 SER A C 1
ATOM 633 O O . SER A 1 90 ? 17.918 12.691 -3.524 1.00 45.25 90 SER A O 1
ATOM 635 N N . GLY A 1 91 ? 16.877 10.729 -3.621 1.00 51.38 91 GLY A N 1
ATOM 636 C CA . GLY A 1 91 ? 15.569 11.381 -3.442 1.00 51.38 91 GLY A CA 1
ATOM 637 C C . GLY A 1 91 ? 14.356 10.479 -3.619 1.00 51.38 91 GLY A C 1
ATOM 638 O O . GLY A 1 91 ? 13.848 10.357 -4.723 1.00 51.38 91 GLY A O 1
ATOM 639 N N . VAL A 1 92 ? 13.928 9.884 -2.501 1.00 50.59 92 VAL A N 1
ATOM 640 C CA . VAL A 1 92 ? 12.645 9.216 -2.205 1.00 50.59 92 VAL A CA 1
ATOM 641 C C . VAL A 1 92 ? 11.838 8.699 -3.411 1.00 50.59 92 VAL A C 1
ATOM 643 O O . VAL A 1 92 ? 11.090 9.437 -4.047 1.00 50.59 92 VAL A O 1
ATOM 646 N N . LEU A 1 93 ? 11.853 7.379 -3.616 1.00 53.72 93 LEU A N 1
ATOM 647 C CA . LEU A 1 93 ? 10.722 6.687 -4.241 1.00 53.72 93 LEU A CA 1
ATOM 648 C C . LEU A 1 93 ? 9.590 6.653 -3.214 1.00 53.72 93 LEU A C 1
ATOM 650 O O . LEU A 1 93 ? 9.606 5.838 -2.292 1.00 53.72 93 LEU A O 1
ATOM 654 N N . THR A 1 94 ? 8.644 7.582 -3.321 1.00 49.12 94 THR A N 1
ATOM 655 C CA . THR A 1 94 ? 7.436 7.545 -2.500 1.00 49.12 94 THR A CA 1
ATOM 656 C C . THR A 1 94 ? 6.465 6.556 -3.132 1.00 49.12 94 THR A C 1
ATOM 658 O O . THR A 1 94 ? 5.834 6.843 -4.143 1.00 49.12 94 THR A O 1
ATOM 661 N N . ASN A 1 95 ? 6.339 5.371 -2.539 1.00 56.78 95 ASN A N 1
ATOM 662 C CA . ASN A 1 95 ? 5.137 4.571 -2.731 1.00 56.78 95 ASN A CA 1
ATOM 663 C C . ASN A 1 95 ? 4.056 5.188 -1.835 1.00 56.78 95 ASN A C 1
ATOM 665 O O . ASN A 1 95 ? 3.916 4.812 -0.674 1.00 56.78 95 ASN A O 1
ATOM 669 N N . THR A 1 96 ? 3.418 6.262 -2.301 1.00 55.34 96 THR A N 1
ATOM 670 C CA . THR A 1 96 ? 2.265 6.836 -1.605 1.00 55.34 96 THR A CA 1
ATOM 671 C C . THR A 1 96 ? 1.011 6.140 -2.103 1.00 55.34 96 THR A C 1
ATOM 673 O O . THR A 1 96 ? 0.688 6.281 -3.280 1.00 55.34 96 THR A O 1
ATOM 676 N N . ASP A 1 97 ? 0.290 5.465 -1.212 1.00 68.94 97 ASP A N 1
ATOM 677 C CA . ASP A 1 97 ? -1.078 5.011 -1.458 1.00 68.94 97 ASP A CA 1
ATOM 678 C C . ASP A 1 97 ? -2.018 6.219 -1.272 1.00 68.94 97 ASP A C 1
ATOM 680 O O . ASP A 1 97 ? -2.219 6.656 -0.132 1.00 68.94 97 ASP A O 1
ATOM 684 N N . PRO A 1 98 ? -2.568 6.835 -2.341 1.00 70.00 98 PRO A N 1
ATOM 685 C CA . PRO A 1 98 ? -3.406 8.024 -2.200 1.00 70.00 98 PRO A CA 1
ATOM 686 C C . PRO A 1 98 ? -4.624 7.717 -1.318 1.00 70.00 98 PRO A C 1
ATOM 688 O O . PRO A 1 98 ? -5.377 6.785 -1.591 1.00 70.00 98 PRO A O 1
ATOM 691 N N . SER A 1 99 ? -4.829 8.494 -0.250 1.00 79.50 99 SER A N 1
ATOM 692 C CA . SER A 1 99 ? -5.821 8.176 0.790 1.00 79.50 99 SER A CA 1
ATOM 693 C C . SER A 1 99 ? -6.829 9.293 1.084 1.00 79.50 99 SER A C 1
ATOM 695 O O . SER A 1 99 ? -7.513 9.218 2.111 1.00 79.50 99 SER A O 1
ATOM 697 N N . ASP A 1 100 ? -6.906 10.317 0.229 1.00 85.56 100 ASP A N 1
ATOM 698 C CA . ASP A 1 100 ? -7.818 11.464 0.359 1.00 85.56 100 ASP A CA 1
ATOM 699 C C . ASP A 1 100 ? -9.290 11.012 0.390 1.00 85.56 100 ASP A C 1
ATOM 701 O O . ASP A 1 100 ? -9.675 10.072 -0.310 1.00 85.56 100 ASP A O 1
ATOM 705 N N . ILE A 1 101 ? -10.126 11.668 1.203 1.00 90.19 101 ILE A N 1
ATOM 706 C CA . ILE A 1 101 ? -11.543 11.308 1.337 1.00 90.19 101 ILE A CA 1
ATOM 707 C C . ILE A 1 101 ? -12.321 11.493 0.029 1.00 90.19 101 ILE A C 1
ATOM 709 O O . ILE A 1 101 ? -13.240 10.728 -0.236 1.00 90.19 101 ILE A O 1
ATOM 713 N N . ASN A 1 102 ? -11.911 12.426 -0.836 1.00 88.00 102 ASN A N 1
ATOM 714 C CA . ASN A 1 102 ? -12.542 12.648 -2.140 1.00 88.00 102 ASN A CA 1
ATOM 715 C C . ASN A 1 102 ? -12.299 11.494 -3.128 1.00 88.00 102 ASN A C 1
ATOM 717 O O . ASN A 1 102 ? -12.978 11.403 -4.148 1.00 88.00 102 ASN A O 1
ATOM 721 N N . LEU A 1 103 ? -11.334 10.614 -2.836 1.00 86.44 103 LEU A N 1
ATOM 722 C CA . LEU A 1 103 ? -11.042 9.408 -3.615 1.00 86.44 103 LEU A CA 1
ATOM 723 C C . LEU A 1 103 ? -11.764 8.168 -3.065 1.00 86.44 103 LEU A C 1
ATOM 725 O O . LEU A 1 103 ? -11.600 7.073 -3.601 1.00 86.44 103 LEU A O 1
ATOM 729 N N . LYS A 1 104 ? -12.541 8.318 -1.984 1.00 90.44 104 LYS A N 1
ATOM 730 C CA . LYS A 1 104 ? -13.208 7.227 -1.272 1.00 90.44 104 LYS A CA 1
ATOM 731 C C . LYS A 1 104 ? -14.720 7.429 -1.281 1.00 90.44 104 LYS A C 1
ATOM 733 O O . LYS A 1 104 ? -15.229 8.543 -1.290 1.00 90.44 104 LYS A O 1
ATOM 738 N N . LYS A 1 105 ? -15.441 6.318 -1.242 1.00 92.19 105 LYS A N 1
ATOM 739 C CA . LYS A 1 105 ? -16.891 6.260 -1.042 1.00 92.19 105 LYS A CA 1
ATOM 740 C C . LYS A 1 105 ? -17.188 5.204 0.013 1.00 92.19 105 LYS A C 1
ATOM 742 O O . LYS A 1 105 ? -16.335 4.354 0.258 1.00 92.19 105 LYS A O 1
ATOM 747 N N . ASP A 1 106 ? -18.367 5.281 0.623 1.00 95.38 106 ASP A N 1
ATOM 748 C CA . ASP A 1 106 ? -18.846 4.278 1.583 1.00 95.38 106 ASP A CA 1
ATOM 749 C C . ASP A 1 106 ? -17.863 4.055 2.755 1.00 95.38 106 ASP A C 1
ATOM 751 O O . ASP A 1 106 ? -17.532 2.932 3.126 1.00 95.38 106 ASP A O 1
ATOM 755 N N . VAL A 1 107 ? -17.351 5.157 3.323 1.00 94.94 107 VAL A N 1
ATOM 756 C CA . VAL A 1 107 ? -16.358 5.136 4.410 1.00 94.94 107 VAL A CA 1
ATOM 757 C C . VAL A 1 107 ? -17.046 4.802 5.735 1.00 94.94 107 VAL A C 1
ATOM 759 O O . VAL A 1 107 ? -17.687 5.660 6.341 1.00 94.94 107 VAL A O 1
ATOM 762 N N . LEU A 1 108 ? -16.900 3.553 6.179 1.00 93.44 108 LEU A N 1
ATOM 763 C CA . LEU A 1 108 ? -17.435 3.037 7.441 1.00 93.44 108 LEU A CA 1
ATOM 764 C C . LEU A 1 108 ? -16.304 2.734 8.434 1.00 93.44 108 LEU A C 1
ATOM 766 O O . LEU A 1 108 ? -15.192 2.383 8.038 1.00 93.44 108 LEU A O 1
ATOM 770 N N . SER A 1 109 ? -16.598 2.856 9.730 1.00 94.25 109 SER A N 1
ATOM 771 C CA . SER A 1 109 ? -15.694 2.405 10.793 1.00 94.25 109 SER A CA 1
ATOM 772 C C . SER A 1 109 ? -15.554 0.882 10.781 1.00 94.25 109 SER A C 1
ATOM 774 O O . SER A 1 109 ? -16.503 0.170 10.455 1.00 94.25 109 SER A O 1
ATOM 776 N N . LEU A 1 110 ? -14.386 0.382 11.192 1.00 94.44 110 LEU A N 1
ATOM 777 C CA . LEU A 1 110 ? -14.201 -1.045 11.465 1.00 94.44 110 LEU A CA 1
ATOM 778 C C . LEU A 1 110 ? -15.090 -1.483 12.640 1.00 94.44 110 LEU A C 1
ATOM 780 O O . LEU A 1 110 ? -15.317 -0.701 13.573 1.00 94.44 110 LEU A O 1
ATOM 784 N N . GLY A 1 111 ? -15.581 -2.723 12.563 1.00 92.31 111 GLY A N 1
ATOM 785 C CA . GLY A 1 111 ? -16.486 -3.316 13.549 1.00 92.31 111 GLY A CA 1
ATOM 786 C C . GLY A 1 111 ? -15.861 -3.430 14.938 1.00 92.31 111 GLY A C 1
ATOM 787 O O . GLY A 1 111 ? -14.642 -3.408 15.072 1.00 92.31 111 GLY A O 1
ATOM 788 N N . ASP A 1 112 ? -16.704 -3.552 15.960 1.00 92.19 112 ASP A N 1
ATOM 789 C CA . ASP A 1 112 ? -16.283 -3.631 17.369 1.00 92.19 112 ASP A CA 1
ATOM 790 C C . ASP A 1 112 ? -15.850 -5.046 17.802 1.00 92.19 112 ASP A C 1
ATOM 792 O O . ASP A 1 112 ? -15.611 -5.291 18.978 1.00 92.19 112 ASP A O 1
ATOM 796 N N . ASP A 1 113 ? -15.768 -5.984 16.852 1.00 94.38 113 ASP A N 1
ATOM 797 C CA . ASP A 1 113 ? -15.236 -7.340 17.025 1.00 94.38 113 ASP A CA 1
ATOM 798 C C . ASP A 1 113 ? -13.796 -7.471 16.490 1.00 94.38 113 ASP A C 1
ATOM 800 O O . ASP A 1 113 ? -13.294 -8.578 16.262 1.00 94.38 113 ASP A O 1
ATOM 804 N N . THR A 1 114 ? -13.129 -6.342 16.223 1.00 96.31 114 THR A N 1
ATOM 805 C CA . THR A 1 114 ? -11.837 -6.340 15.534 1.00 96.31 114 THR A CA 1
ATOM 806 C C . THR A 1 114 ? -10.738 -6.931 16.411 1.00 96.31 114 THR A C 1
ATOM 808 O O . THR A 1 114 ? -9.911 -7.696 15.909 1.00 96.31 114 THR A O 1
ATOM 811 N N . LEU A 1 115 ? -10.717 -6.624 17.711 1.00 96.56 115 LEU A N 1
ATOM 812 C CA . LEU A 1 115 ? -9.748 -7.179 18.653 1.00 96.56 115 LEU A CA 1
ATOM 813 C C . LEU A 1 115 ? -9.874 -8.700 18.746 1.00 96.56 115 LEU A C 1
ATOM 815 O O . LEU A 1 115 ? -8.861 -9.386 18.632 1.00 96.56 115 LEU A O 1
ATOM 819 N N . ASP A 1 116 ? -11.090 -9.231 18.874 1.00 96.12 116 ASP A N 1
ATOM 820 C CA . ASP A 1 116 ? -11.331 -10.677 18.962 1.00 96.12 116 ASP A CA 1
ATOM 821 C C . ASP A 1 116 ? -10.818 -11.409 17.719 1.00 96.12 116 ASP A C 1
ATOM 823 O O . ASP A 1 116 ? -10.128 -12.429 17.810 1.00 96.12 116 ASP A O 1
ATOM 827 N N . LYS A 1 117 ? -11.079 -10.839 16.539 1.00 96.12 117 LYS A N 1
ATOM 828 C CA . LYS A 1 117 ? -10.547 -11.341 15.270 1.00 96.12 117 LYS A CA 1
ATOM 829 C C . LYS A 1 117 ? -9.020 -11.310 15.231 1.00 96.12 117 LYS A C 1
ATOM 831 O O . LYS A 1 117 ? -8.401 -12.296 14.838 1.00 96.12 117 LYS A O 1
ATOM 836 N N . VAL A 1 118 ? -8.397 -10.209 15.659 1.00 96.50 118 VAL A N 1
ATOM 837 C CA . VAL A 1 118 ? -6.929 -10.084 15.714 1.00 96.50 118 VAL A CA 1
ATOM 838 C C . VAL A 1 118 ? -6.318 -11.087 16.695 1.00 96.50 118 VAL A C 1
ATOM 840 O O . VAL A 1 118 ? -5.294 -11.685 16.374 1.00 96.50 118 VAL A O 1
ATOM 843 N N . LEU A 1 119 ? -6.947 -11.322 17.849 1.00 95.81 119 LEU A N 1
ATOM 844 C CA . LEU A 1 119 ? -6.512 -12.326 18.826 1.00 95.81 119 LEU A CA 1
ATOM 845 C C . LEU A 1 119 ? -6.604 -13.760 18.281 1.00 95.81 119 LEU A C 1
ATOM 847 O O . LEU A 1 119 ? -5.836 -14.623 18.705 1.00 95.81 119 LEU A O 1
ATOM 851 N N . GLY A 1 120 ? -7.506 -14.010 17.328 1.00 94.25 120 GLY A N 1
ATOM 852 C CA . GLY A 1 120 ? -7.604 -15.278 16.604 1.00 94.25 120 GLY A CA 1
ATOM 853 C C . GLY A 1 120 ? -6.503 -15.501 15.560 1.00 94.25 120 GLY A C 1
ATOM 854 O O . GLY A 1 120 ? -6.314 -16.631 15.106 1.00 94.25 120 GLY A O 1
ATOM 855 N N . LEU A 1 121 ? -5.757 -14.461 15.174 1.00 95.75 121 LEU A N 1
ATOM 856 C CA . LEU A 1 121 ? -4.656 -14.590 14.223 1.00 95.75 121 LEU A CA 1
ATOM 857 C C . LEU A 1 121 ? -3.406 -15.155 14.897 1.00 95.75 121 LEU A C 1
ATOM 859 O O . LEU A 1 121 ? -3.065 -14.817 16.028 1.00 95.75 121 LEU A O 1
ATOM 863 N N . ARG A 1 122 ? -2.659 -15.970 14.150 1.00 96.56 122 ARG A N 1
ATOM 864 C CA . ARG A 1 122 ? -1.414 -16.582 14.617 1.00 96.56 122 ARG A CA 1
ATOM 865 C C . ARG A 1 122 ? -0.197 -15.943 13.941 1.00 96.56 122 ARG A C 1
ATOM 867 O O . ARG A 1 122 ? 0.070 -16.235 12.773 1.00 96.56 122 ARG A O 1
ATOM 874 N N . PRO A 1 123 ? 0.582 -15.106 14.648 1.00 96.25 123 PRO A N 1
ATOM 875 C CA . PRO A 1 123 ? 1.883 -14.665 14.163 1.00 96.25 123 PRO A CA 1
ATOM 876 C C . PRO A 1 123 ? 2.837 -15.858 14.044 1.00 96.25 123 PRO A C 1
ATOM 878 O O . PRO A 1 123 ? 2.906 -16.705 14.937 1.00 96.25 123 PRO A O 1
ATOM 881 N N . VAL A 1 124 ? 3.591 -15.929 12.949 1.00 97.56 124 VAL A N 1
ATOM 882 C CA . VAL A 1 124 ? 4.527 -17.025 12.669 1.00 97.56 124 VAL A CA 1
ATOM 883 C C . VAL A 1 124 ? 5.900 -16.511 12.259 1.00 97.56 124 VAL A C 1
ATOM 885 O O . VAL A 1 124 ? 6.028 -15.469 11.616 1.00 97.56 124 VAL A O 1
ATOM 888 N N . SER A 1 125 ? 6.932 -17.284 12.584 1.00 97.50 125 SER A N 1
ATOM 889 C CA . SER A 1 125 ? 8.221 -17.233 11.898 1.00 97.50 125 SER A CA 1
ATOM 890 C C . SER A 1 125 ? 8.284 -18.345 10.854 1.00 97.50 125 SER A C 1
ATOM 892 O O . SER A 1 125 ? 7.719 -19.425 11.039 1.00 97.50 125 SER A O 1
ATOM 894 N N . TYR A 1 126 ? 8.938 -18.084 9.730 1.00 94.88 126 TYR A N 1
ATOM 895 C CA . TYR A 1 126 ? 9.078 -19.056 8.649 1.00 94.88 126 TYR A CA 1
ATOM 896 C C . TYR A 1 126 ? 10.365 -18.817 7.865 1.00 94.88 126 TYR A C 1
ATOM 898 O O . TYR A 1 126 ? 10.9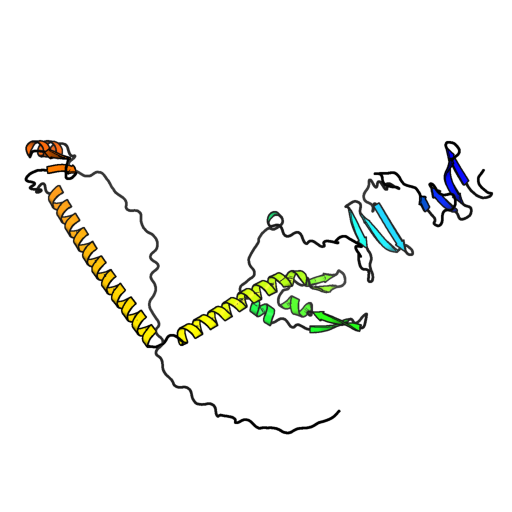36 -17.732 7.917 1.00 94.88 126 TYR A O 1
ATOM 906 N N . ASN A 1 127 ? 10.793 -19.831 7.111 1.00 95.19 127 ASN A N 1
ATOM 907 C CA . ASN A 1 127 ? 11.888 -19.717 6.153 1.00 95.19 127 ASN A CA 1
ATOM 908 C C . ASN A 1 127 ? 11.346 -19.863 4.729 1.00 95.19 127 ASN A C 1
ATOM 910 O O . ASN A 1 127 ? 10.494 -20.720 4.465 1.00 95.19 127 ASN A O 1
ATOM 914 N N . TRP A 1 128 ? 11.853 -19.061 3.798 1.00 91.69 128 TRP A N 1
ATOM 915 C CA . TRP A 1 128 ? 11.482 -19.167 2.391 1.00 91.69 128 TRP A CA 1
ATOM 916 C C . TRP A 1 128 ? 11.985 -20.476 1.787 1.00 91.69 128 TRP A C 1
ATOM 918 O O . TRP A 1 128 ? 13.162 -20.804 1.886 1.00 91.69 128 TRP A O 1
ATOM 928 N N . LYS A 1 129 ? 11.118 -21.209 1.077 1.00 89.56 129 LYS A N 1
ATOM 929 C CA . LYS A 1 129 ? 11.526 -22.445 0.380 1.00 89.56 129 LYS A CA 1
ATOM 930 C C . LYS A 1 129 ? 12.573 -22.195 -0.712 1.00 89.56 129 LYS A C 1
ATOM 932 O O . LYS A 1 129 ? 13.360 -23.086 -1.004 1.00 89.56 129 LYS A O 1
ATOM 937 N N . SER A 1 130 ? 12.555 -21.014 -1.333 1.00 87.50 130 SER A N 1
ATOM 938 C CA . SER A 1 130 ? 13.435 -20.653 -2.451 1.00 87.50 130 SER A CA 1
ATOM 939 C C . SER A 1 130 ? 14.838 -20.239 -2.017 1.00 87.50 130 SER A C 1
ATOM 941 O O . SER A 1 130 ? 15.793 -20.563 -2.715 1.00 87.50 130 SER A O 1
ATOM 943 N N . THR A 1 131 ? 14.966 -19.511 -0.904 1.00 90.88 131 THR A N 1
ATOM 944 C CA . THR A 1 131 ? 16.248 -18.935 -0.459 1.00 90.88 131 THR A CA 1
ATOM 945 C C . THR A 1 131 ? 16.739 -19.489 0.875 1.00 90.88 131 THR A C 1
ATOM 947 O O . THR A 1 131 ? 17.932 -19.442 1.147 1.00 90.88 131 THR A O 1
ATOM 950 N N . GLY A 1 132 ? 15.846 -20.043 1.700 1.00 92.12 132 GLY A N 1
ATOM 951 C CA . GLY A 1 132 ? 16.134 -20.442 3.077 1.00 92.12 132 GLY A CA 1
ATOM 952 C C . GLY A 1 132 ? 16.108 -19.286 4.081 1.00 92.12 132 GLY A C 1
ATOM 953 O O . GLY A 1 132 ? 16.246 -19.541 5.275 1.00 92.12 132 GLY A O 1
ATOM 954 N N . ASP A 1 133 ? 15.901 -18.046 3.628 1.00 93.62 133 ASP A N 1
ATOM 955 C CA . ASP A 1 133 ? 15.929 -16.864 4.494 1.00 93.62 133 ASP A CA 1
ATOM 956 C C . ASP A 1 133 ? 14.752 -16.852 5.470 1.00 93.62 133 ASP A C 1
ATOM 958 O O . ASP A 1 133 ? 13.614 -17.145 5.090 1.00 93.62 133 ASP A O 1
ATOM 962 N N . GLY A 1 134 ? 15.030 -16.465 6.714 1.00 91.81 134 GLY A N 1
ATOM 963 C CA . GLY A 1 134 ? 14.029 -16.330 7.765 1.00 91.81 134 GLY A CA 1
ATOM 964 C C . GLY A 1 134 ? 13.240 -15.024 7.681 1.00 91.81 134 GLY A C 1
ATOM 965 O O . GLY A 1 134 ? 13.786 -13.966 7.369 1.00 91.81 134 GLY A O 1
ATOM 966 N N . ALA A 1 135 ? 11.951 -15.097 8.004 1.00 93.75 135 ALA A N 1
ATOM 967 C CA . ALA A 1 135 ? 11.037 -13.965 8.071 1.00 93.75 135 ALA A CA 1
ATOM 968 C C . ALA A 1 135 ? 9.957 -14.172 9.148 1.00 93.75 135 ALA A C 1
ATOM 970 O O . ALA A 1 135 ? 9.751 -15.277 9.655 1.00 93.75 135 ALA A O 1
ATOM 971 N N . LEU A 1 136 ? 9.260 -13.086 9.488 1.00 94.69 136 LEU A N 1
ATOM 972 C CA . LEU A 1 136 ? 8.087 -13.075 10.365 1.00 94.69 136 LEU A CA 1
ATOM 973 C C . LEU A 1 136 ? 6.855 -12.651 9.560 1.00 94.69 136 LEU A C 1
ATOM 975 O O . LEU A 1 136 ? 6.967 -11.860 8.622 1.00 94.69 136 LEU A O 1
ATOM 979 N N . GLY A 1 137 ? 5.678 -13.152 9.920 1.00 94.56 137 GLY A N 1
ATOM 980 C CA . GLY A 1 137 ? 4.430 -12.740 9.285 1.00 94.56 137 GLY A CA 1
ATOM 981 C C . GLY A 1 137 ? 3.236 -13.588 9.695 1.00 94.56 137 GLY A C 1
ATOM 982 O O . GLY A 1 137 ? 3.173 -14.090 10.813 1.00 94.56 137 GLY A O 1
ATOM 983 N N . PHE A 1 138 ? 2.301 -13.745 8.763 1.00 95.94 138 PHE A N 1
ATOM 984 C CA . PHE A 1 138 ? 1.084 -14.535 8.924 1.00 95.94 138 PHE A CA 1
ATOM 985 C C . PHE A 1 138 ? 0.916 -15.492 7.743 1.00 95.94 138 PHE A C 1
ATOM 987 O O . PHE A 1 138 ? 1.451 -15.259 6.656 1.00 95.94 138 PHE A O 1
ATOM 994 N N . ILE A 1 139 ? 0.145 -16.558 7.947 1.00 96.56 139 ILE A N 1
ATOM 995 C CA . ILE A 1 139 ? -0.231 -17.488 6.882 1.00 96.56 139 ILE A CA 1
ATOM 996 C C . ILE A 1 139 ? -1.475 -16.950 6.172 1.00 96.56 139 ILE A C 1
ATOM 998 O O . ILE A 1 139 ? -2.512 -16.751 6.797 1.00 96.56 139 ILE A O 1
ATOM 1002 N N . ALA A 1 140 ? -1.389 -16.730 4.857 1.00 96.19 140 ALA A N 1
ATOM 1003 C CA . ALA A 1 140 ? -2.464 -16.106 4.080 1.00 96.19 140 ALA A CA 1
ATOM 1004 C C . ALA A 1 140 ? -3.798 -16.870 4.145 1.00 96.19 140 ALA A C 1
ATOM 1006 O O . ALA A 1 140 ? -4.863 -16.264 4.132 1.00 96.19 140 ALA A O 1
ATOM 1007 N N . GLN A 1 141 ? -3.742 -18.197 4.242 1.00 97.06 141 GLN A N 1
ATOM 1008 C CA . GLN A 1 141 ? -4.910 -19.057 4.404 1.00 97.06 141 GLN A CA 1
ATOM 1009 C C . GLN A 1 141 ? -5.600 -18.823 5.753 1.00 97.06 141 GLN A C 1
ATOM 1011 O O . GLN A 1 141 ? -6.815 -18.710 5.785 1.00 97.06 141 GLN A O 1
ATOM 1016 N N . GLU A 1 142 ? -4.831 -18.686 6.836 1.00 96.69 142 GLU A N 1
ATOM 1017 C CA . GLU A 1 142 ? -5.371 -18.446 8.184 1.00 96.69 142 GLU A CA 1
ATOM 1018 C C . GLU A 1 142 ? -5.970 -17.040 8.292 1.00 96.69 142 GLU A C 1
ATOM 1020 O O . GLU A 1 142 ? -7.038 -16.856 8.864 1.00 96.69 142 GLU A O 1
ATOM 1025 N N . VAL A 1 143 ? -5.314 -16.043 7.688 1.00 96.75 143 VAL A N 1
ATOM 1026 C CA . VAL A 1 143 ? -5.842 -14.671 7.657 1.00 96.75 143 VAL A CA 1
ATOM 1027 C C . VAL A 1 143 ? -7.146 -14.606 6.871 1.00 96.75 143 VAL A C 1
ATOM 1029 O O . VAL A 1 143 ? -8.052 -13.894 7.283 1.00 96.75 143 VAL A O 1
ATOM 1032 N N . ARG A 1 144 ? -7.279 -15.357 5.771 1.00 95.94 144 ARG A N 1
ATOM 1033 C CA . ARG A 1 144 ? -8.485 -15.345 4.931 1.00 95.94 144 ARG A CA 1
ATOM 1034 C C . ARG A 1 144 ? -9.746 -15.739 5.693 1.00 95.94 144 ARG A C 1
ATOM 1036 O O . ARG A 1 144 ? -10.809 -15.206 5.390 1.00 95.94 144 ARG A O 1
ATOM 1043 N N . ASP A 1 145 ? -9.628 -16.665 6.636 1.00 95.44 145 ASP A N 1
ATOM 1044 C CA . ASP A 1 145 ? -10.772 -17.156 7.405 1.00 95.44 145 ASP A CA 1
ATOM 1045 C C . ASP A 1 145 ? -11.332 -16.082 8.355 1.00 95.44 145 ASP A C 1
ATOM 1047 O O . ASP A 1 145 ? -12.500 -16.144 8.734 1.00 95.44 145 ASP A O 1
ATOM 1051 N N . VAL A 1 146 ? -10.519 -15.078 8.706 1.00 94.62 146 VAL A N 1
ATOM 1052 C CA . VAL A 1 146 ? -10.867 -14.013 9.660 1.00 94.62 146 VAL A CA 1
ATOM 1053 C C . VAL A 1 146 ? -11.073 -12.655 8.971 1.00 94.62 146 VAL A C 1
ATOM 1055 O O . VAL A 1 146 ? -12.044 -11.957 9.255 1.00 94.62 146 VAL A O 1
ATOM 1058 N N . PHE A 1 147 ? -10.170 -12.298 8.056 1.00 95.44 147 PHE A N 1
ATOM 1059 C CA . PHE A 1 147 ? -10.124 -11.050 7.289 1.00 95.44 147 PHE A CA 1
ATOM 1060 C C . PHE A 1 147 ? -9.885 -11.356 5.796 1.00 95.44 147 PHE A C 1
ATOM 1062 O O . PHE A 1 147 ? -8.769 -11.177 5.286 1.00 95.44 147 PHE A O 1
ATOM 1069 N N . PRO A 1 148 ? -10.897 -11.864 5.070 1.00 95.44 148 PRO A N 1
ATOM 1070 C CA . PRO A 1 148 ? -10.756 -12.254 3.665 1.00 95.44 148 PRO A CA 1
ATOM 1071 C C . PRO A 1 148 ? -10.302 -11.104 2.753 1.00 95.44 148 PRO A C 1
ATOM 1073 O O . PRO A 1 148 ? -9.579 -11.341 1.786 1.00 95.44 148 PRO A O 1
ATOM 1076 N N . GLU A 1 149 ? -10.669 -9.864 3.071 1.00 94.12 149 GLU A N 1
ATOM 1077 C CA . GLU A 1 149 ? -10.297 -8.645 2.349 1.00 94.12 149 GLU A CA 1
ATOM 1078 C C . GLU A 1 149 ? -8.794 -8.338 2.389 1.00 94.12 149 GLU A C 1
ATOM 1080 O O . GLU A 1 149 ? -8.276 -7.667 1.498 1.00 94.12 149 GLU A O 1
ATOM 1085 N N . LEU A 1 150 ? -8.071 -8.870 3.379 1.00 94.50 150 LEU A N 1
ATOM 1086 C CA . LEU A 1 150 ? -6.624 -8.697 3.505 1.00 94.50 150 LEU A CA 1
ATOM 1087 C C . LEU A 1 150 ? -5.830 -9.710 2.671 1.00 94.50 150 LEU A C 1
ATOM 1089 O O . LEU A 1 150 ? -4.597 -9.692 2.709 1.00 94.50 150 LEU A O 1
ATOM 1093 N N . VAL A 1 151 ? -6.504 -10.587 1.917 1.00 94.50 151 VAL A N 1
ATOM 1094 C CA . VAL A 1 151 ? -5.869 -11.679 1.174 1.00 94.50 151 VAL A CA 1
ATOM 1095 C C . VAL A 1 151 ? -6.146 -11.575 -0.321 1.00 94.50 151 VAL A C 1
ATOM 1097 O O . VAL A 1 151 ? -7.261 -11.793 -0.788 1.00 94.50 151 VAL A O 1
ATOM 1100 N N . GLY A 1 152 ? -5.090 -11.328 -1.092 1.00 89.19 152 GLY A N 1
ATOM 1101 C CA . GLY A 1 152 ? -5.113 -11.377 -2.552 1.00 89.19 152 GLY A CA 1
ATOM 1102 C C . GLY A 1 152 ? -4.700 -12.746 -3.099 1.00 89.19 152 GLY A C 1
ATOM 1103 O O . GLY A 1 152 ? -4.119 -13.576 -2.393 1.00 89.19 152 GLY A O 1
ATOM 1104 N N . SER A 1 153 ? -4.963 -12.980 -4.385 1.00 88.12 153 SER A N 1
ATOM 1105 C CA . SER A 1 153 ? -4.464 -14.146 -5.122 1.00 88.12 153 SER A CA 1
ATOM 1106 C C . SER A 1 153 ? -3.864 -13.743 -6.462 1.00 88.12 153 SER A C 1
ATOM 1108 O O . SER A 1 153 ? -4.431 -12.915 -7.173 1.00 88.12 153 SER A O 1
ATOM 1110 N N . ASN A 1 154 ? -2.762 -14.383 -6.831 1.00 78.50 154 ASN A N 1
ATOM 1111 C CA . ASN A 1 154 ? -2.172 -14.287 -8.159 1.00 78.50 154 ASN A CA 1
ATOM 1112 C C . ASN A 1 154 ? -2.901 -15.202 -9.159 1.00 78.50 154 ASN A C 1
ATOM 1114 O O . ASN A 1 154 ? -3.661 -16.094 -8.777 1.00 78.50 154 ASN A O 1
ATOM 1118 N N . ASN A 1 155 ? -2.620 -15.023 -10.453 1.00 78.81 155 ASN A N 1
ATOM 1119 C CA . ASN A 1 155 ? -3.205 -15.826 -11.538 1.00 78.81 155 ASN A CA 1
ATOM 1120 C C . ASN A 1 155 ? -2.892 -17.331 -11.438 1.00 78.81 155 ASN A C 1
ATOM 1122 O O . ASN A 1 155 ? -3.607 -18.148 -12.009 1.00 78.81 155 ASN A O 1
ATOM 1126 N N . ASP A 1 156 ? -1.820 -17.696 -10.736 1.00 75.69 156 ASP A N 1
ATOM 1127 C CA . ASP A 1 156 ? -1.409 -19.079 -10.477 1.00 75.69 156 ASP A CA 1
ATOM 1128 C C . ASP A 1 156 ? -2.078 -19.689 -9.227 1.00 75.69 156 ASP A C 1
ATOM 1130 O O . ASP A 1 156 ? -1.804 -20.835 -8.875 1.00 75.69 156 ASP A O 1
ATOM 1134 N N . GLY A 1 157 ? -2.949 -18.934 -8.550 1.00 82.81 157 GLY A N 1
ATOM 1135 C CA . GLY A 1 157 ? -3.624 -19.341 -7.319 1.00 82.81 157 GLY A CA 1
ATOM 1136 C C . GLY A 1 157 ? -2.805 -19.128 -6.042 1.00 82.81 157 GLY A C 1
ATOM 1137 O O . GLY A 1 157 ? -3.306 -19.414 -4.954 1.00 82.81 157 GLY A O 1
ATOM 1138 N N . THR A 1 158 ? -1.577 -18.606 -6.132 1.00 84.38 158 THR A N 1
ATOM 1139 C CA . THR A 1 158 ? -0.764 -18.281 -4.954 1.00 84.38 158 THR A CA 1
ATOM 1140 C C . THR A 1 158 ? -1.399 -17.130 -4.178 1.00 84.38 158 THR A C 1
ATOM 1142 O O . THR A 1 158 ? -1.786 -16.117 -4.761 1.00 84.38 158 THR A O 1
ATOM 1145 N N . LEU A 1 159 ? -1.495 -17.274 -2.855 1.00 88.94 159 LEU A N 1
ATOM 1146 C CA . LEU A 1 159 ? -2.098 -16.269 -1.980 1.00 88.94 159 LEU A CA 1
ATOM 1147 C C . LEU A 1 159 ? -1.054 -15.308 -1.421 1.00 88.94 159 LEU A C 1
ATOM 1149 O O . LEU A 1 159 ? 0.054 -15.721 -1.081 1.00 88.94 159 LEU A O 1
ATOM 1153 N N . GLY A 1 160 ? -1.439 -14.044 -1.279 1.00 86.62 160 GLY A N 1
ATOM 1154 C CA . GLY A 1 160 ? -0.621 -12.991 -0.686 1.00 86.62 160 GLY A CA 1
ATOM 1155 C C . GLY A 1 160 ? -1.423 -12.140 0.291 1.00 86.62 160 GLY A C 1
ATOM 1156 O O . GLY A 1 160 ? -2.651 -12.141 0.262 1.00 86.62 160 GLY A O 1
ATOM 1157 N N . LEU A 1 161 ? -0.719 -11.413 1.157 1.00 88.81 161 LEU A N 1
ATOM 1158 C CA . LEU A 1 161 ? -1.321 -10.538 2.162 1.00 88.81 161 LEU A CA 1
ATOM 1159 C C . LEU A 1 161 ? -1.155 -9.066 1.792 1.00 88.81 161 LEU A C 1
ATOM 1161 O O . LEU A 1 161 ? -0.055 -8.632 1.445 1.00 88.81 161 LEU A O 1
ATOM 1165 N N . TYR A 1 162 ? -2.214 -8.283 1.978 1.00 87.50 162 TYR A N 1
ATOM 1166 C CA . TYR A 1 162 ? -2.156 -6.823 1.987 1.00 87.50 162 TYR A CA 1
ATOM 1167 C C . TYR A 1 162 ? -1.699 -6.332 3.365 1.00 87.50 162 TYR A C 1
ATOM 1169 O O . TYR A 1 162 ? -2.467 -5.765 4.138 1.00 87.50 162 TYR A O 1
ATOM 1177 N N . THR A 1 163 ? -0.429 -6.565 3.697 1.00 85.62 163 THR A N 1
ATOM 1178 C CA . THR A 1 163 ? 0.126 -6.293 5.036 1.00 85.62 163 THR A CA 1
ATOM 1179 C C . THR A 1 163 ? -0.010 -4.832 5.471 1.00 85.62 163 THR A C 1
ATOM 1181 O O . THR A 1 163 ? -0.261 -4.574 6.644 1.00 85.62 163 THR A O 1
ATOM 1184 N N . THR A 1 164 ? 0.066 -3.872 4.544 1.00 86.06 164 THR A N 1
ATOM 1185 C CA . THR A 1 164 ? -0.172 -2.448 4.839 1.00 86.06 164 THR A CA 1
ATOM 1186 C C . THR A 1 164 ? -1.598 -2.188 5.338 1.00 86.06 164 THR A C 1
ATOM 1188 O O . THR A 1 164 ? -1.803 -1.350 6.213 1.00 86.06 164 THR A O 1
ATOM 1191 N N . GLN A 1 165 ? -2.590 -2.936 4.842 1.00 90.88 165 GLN A N 1
ATOM 1192 C CA . GLN A 1 165 ? -3.987 -2.802 5.268 1.00 90.88 165 GLN A CA 1
ATOM 1193 C C . GLN A 1 165 ? -4.252 -3.431 6.646 1.00 90.88 165 GLN A C 1
ATOM 1195 O O . GLN A 1 165 ? -5.272 -3.137 7.261 1.00 90.88 165 GLN A O 1
ATOM 1200 N N . LEU A 1 166 ? -3.314 -4.218 7.185 1.00 92.31 166 LEU A N 1
ATOM 1201 C CA . LEU A 1 166 ? -3.400 -4.728 8.555 1.00 92.31 166 LEU A CA 1
ATOM 1202 C C . LEU A 1 166 ? -3.163 -3.618 9.597 1.00 92.31 166 LEU A C 1
ATOM 1204 O O . LEU A 1 166 ? -3.639 -3.717 10.721 1.00 92.31 166 LEU A O 1
ATOM 1208 N N . ILE A 1 167 ? -2.470 -2.532 9.239 1.00 93.69 167 ILE A N 1
ATOM 1209 C CA . ILE A 1 167 ? -2.168 -1.415 10.150 1.00 93.69 167 ILE A CA 1
ATOM 1210 C C . ILE A 1 167 ? -3.438 -0.788 10.759 1.00 93.69 167 ILE A C 1
ATOM 1212 O O . ILE A 1 167 ? -3.509 -0.707 11.986 1.00 93.69 167 ILE A O 1
ATOM 1216 N N . PRO A 1 168 ? -4.455 -0.357 9.979 1.00 95.06 168 PRO A N 1
ATOM 1217 C CA . PRO A 1 168 ? -5.690 0.179 10.556 1.00 95.06 168 PRO A CA 1
ATOM 1218 C C . PRO A 1 168 ? -6.477 -0.856 11.376 1.00 95.06 168 PRO A C 1
ATOM 1220 O O . PRO A 1 168 ? -7.100 -0.479 12.367 1.00 95.06 168 PRO A O 1
ATOM 1223 N N . VAL A 1 169 ? -6.407 -2.146 11.023 1.00 96.38 169 VAL A N 1
ATOM 1224 C CA . VAL A 1 169 ? -7.018 -3.240 11.803 1.00 96.38 169 VAL A CA 1
ATOM 1225 C C . VAL A 1 169 ? -6.363 -3.346 13.183 1.00 96.38 169 VAL A C 1
ATOM 1227 O O . VAL A 1 169 ? -7.052 -3.347 14.200 1.00 96.38 169 VAL A O 1
ATOM 1230 N N . LEU A 1 170 ? -5.028 -3.336 13.239 1.00 95.75 170 LEU A N 1
ATOM 1231 C CA . LEU A 1 170 ? -4.281 -3.326 14.500 1.00 95.75 170 LEU A CA 1
ATOM 1232 C C . LEU A 1 170 ? -4.550 -2.053 15.314 1.00 95.75 170 LEU A C 1
ATOM 1234 O O . LEU A 1 170 ? -4.669 -2.124 16.533 1.00 95.75 170 LEU A O 1
ATOM 1238 N N . ALA A 1 171 ? -4.687 -0.896 14.661 1.00 96.94 171 ALA A N 1
ATOM 1239 C CA . ALA A 1 171 ? -5.023 0.352 15.341 1.00 96.94 171 ALA A CA 1
ATOM 1240 C C . ALA A 1 171 ? -6.407 0.289 16.012 1.00 96.94 171 ALA A C 1
ATOM 1242 O O . ALA A 1 171 ? -6.532 0.694 17.167 1.00 96.94 171 ALA A O 1
ATOM 1243 N N . LYS A 1 172 ? -7.425 -0.260 15.334 1.00 97.31 172 LYS A N 1
ATOM 1244 C CA . LYS A 1 172 ? -8.755 -0.479 15.925 1.00 97.31 172 LYS A CA 1
ATOM 1245 C C . LYS A 1 172 ? -8.696 -1.481 17.083 1.00 97.31 172 LYS A C 1
ATOM 1247 O O . LYS A 1 172 ? -9.260 -1.203 18.134 1.00 97.31 172 LYS A O 1
ATOM 1252 N N . ALA A 1 173 ? -7.954 -2.580 16.943 1.00 97.12 173 ALA A N 1
ATOM 1253 C CA . ALA A 1 173 ? -7.768 -3.541 18.032 1.00 97.12 173 ALA A CA 1
ATOM 1254 C C . ALA A 1 173 ? -7.117 -2.902 19.277 1.00 97.12 173 ALA A C 1
ATOM 1256 O O . ALA A 1 173 ? -7.527 -3.178 20.401 1.00 97.12 173 ALA A O 1
ATOM 1257 N N . ILE A 1 174 ? -6.146 -1.997 19.096 1.00 96.88 174 ILE A N 1
ATOM 1258 C CA . ILE A 1 174 ? -5.546 -1.229 20.202 1.00 96.88 174 ILE A CA 1
ATOM 1259 C C . ILE A 1 174 ? -6.572 -0.282 20.843 1.00 96.88 174 ILE A C 1
ATOM 1261 O O . ILE A 1 174 ? -6.607 -0.157 22.064 1.00 96.88 174 ILE A O 1
ATOM 1265 N N . GLN A 1 175 ? -7.421 0.376 20.046 1.00 96.44 175 GLN A N 1
ATOM 1266 C CA . GLN A 1 175 ? -8.499 1.227 20.569 1.00 96.44 175 GLN A CA 1
ATOM 1267 C C . GLN A 1 175 ? -9.494 0.421 21.413 1.00 96.44 175 GLN A C 1
ATOM 1269 O O . GLN A 1 175 ? -9.841 0.847 22.511 1.00 96.44 175 GLN A O 1
ATOM 1274 N N . GLU A 1 176 ? -9.912 -0.753 20.939 1.00 96.50 176 GLU A N 1
ATOM 1275 C CA . GLU A 1 176 ? -10.780 -1.665 21.694 1.00 96.50 176 GLU A CA 1
ATOM 1276 C C . GLU A 1 176 ? -10.101 -2.160 22.977 1.00 96.50 176 GLU A C 1
ATOM 1278 O O . GLU A 1 176 ? -10.705 -2.148 24.048 1.00 96.50 176 GLU A O 1
ATOM 1283 N N . GLN A 1 177 ? -8.812 -2.504 22.910 1.00 96.25 177 GLN A N 1
ATOM 1284 C CA . GLN A 1 177 ? -8.041 -2.882 24.092 1.00 96.25 177 GLN A CA 1
ATOM 1285 C C . GLN A 1 177 ? -7.974 -1.745 25.126 1.00 96.25 177 GLN A C 1
ATOM 1287 O O . GLN A 1 177 ? -8.063 -2.013 26.324 1.00 96.25 177 GLN A O 1
ATOM 1292 N N . GLN A 1 178 ? -7.856 -0.483 24.695 1.00 93.62 178 GLN A N 1
ATOM 1293 C CA . GLN A 1 178 ? -7.869 0.666 25.605 1.00 93.62 178 GLN A CA 1
ATOM 1294 C C . GLN A 1 178 ? -9.218 0.815 26.319 1.00 93.62 178 GLN A C 1
ATOM 1296 O O . GLN A 1 178 ? -9.231 1.102 27.514 1.00 93.62 178 GLN A O 1
ATOM 1301 N N . LEU A 1 179 ? -10.338 0.560 25.633 1.00 92.12 179 LEU A N 1
ATOM 1302 C CA . LEU A 1 179 ? -11.665 0.585 26.259 1.00 92.12 179 LEU A CA 1
ATOM 1303 C C . LEU A 1 179 ? -11.784 -0.458 27.377 1.00 92.12 179 LEU A C 1
ATOM 1305 O O . LEU A 1 179 ? -12.269 -0.135 28.460 1.00 92.12 179 LEU A O 1
ATOM 1309 N N . LEU A 1 180 ? -11.272 -1.673 27.155 1.00 90.50 180 LEU A N 1
ATOM 1310 C CA . LEU A 1 180 ? -11.243 -2.718 28.184 1.00 90.50 180 LEU A CA 1
ATOM 1311 C C . LEU A 1 180 ? -10.362 -2.324 29.381 1.00 90.50 180 LEU A C 1
ATOM 1313 O O . LEU A 1 180 ? -10.722 -2.572 30.531 1.00 90.50 180 LEU A O 1
ATOM 1317 N N . ILE A 1 181 ? -9.211 -1.687 29.137 1.00 92.00 181 ILE A N 1
ATOM 1318 C CA . ILE A 1 181 ? -8.334 -1.188 30.209 1.00 92.00 181 ILE A CA 1
ATOM 1319 C C . ILE A 1 181 ? -9.037 -0.097 31.023 1.00 92.00 181 ILE A C 1
ATOM 1321 O O . ILE A 1 181 ? -8.972 -0.121 32.253 1.00 92.00 181 ILE A O 1
ATOM 1325 N N . ASP A 1 182 ? -9.720 0.834 30.361 1.00 89.06 182 ASP A N 1
ATOM 1326 C CA . ASP A 1 182 ? -10.447 1.918 31.021 1.00 89.06 182 ASP A CA 1
ATOM 1327 C C . ASP A 1 182 ? -11.617 1.375 31.855 1.00 89.06 182 ASP A C 1
ATOM 1329 O O . ASP A 1 182 ? -11.832 1.815 32.987 1.00 89.06 182 ASP A O 1
ATOM 1333 N N . GLU A 1 183 ? -12.327 0.364 31.352 1.00 88.88 183 GLU A N 1
ATOM 1334 C CA . GLU A 1 183 ? -13.376 -0.343 32.090 1.00 88.88 183 GLU A CA 1
ATOM 1335 C C . GLU A 1 183 ? -12.820 -1.032 33.349 1.00 88.88 183 GLU A C 1
ATOM 1337 O O . GLU A 1 183 ? -13.352 -0.870 34.455 1.00 88.88 183 GLU A O 1
ATOM 1342 N N . ILE A 1 184 ? -11.690 -1.736 33.227 1.00 87.06 184 ILE A N 1
ATOM 1343 C CA . ILE A 1 184 ? -10.996 -2.354 34.367 1.00 87.06 184 ILE A CA 1
ATOM 1344 C C . ILE A 1 184 ? -10.521 -1.281 35.370 1.00 87.06 184 ILE A C 1
ATOM 1346 O O . ILE A 1 184 ? -10.662 -1.443 36.587 1.00 87.06 184 ILE A O 1
ATOM 1350 N N . ALA A 1 185 ? -9.993 -0.152 34.898 1.00 83.25 185 ALA A N 1
ATOM 1351 C CA . ALA A 1 185 ? -9.558 0.953 35.751 1.00 83.25 185 ALA A CA 1
ATOM 1352 C C . ALA A 1 185 ? -10.732 1.607 36.503 1.00 83.25 185 ALA A C 1
ATOM 1354 O O . ALA A 1 185 ? -10.608 1.961 37.677 1.00 83.25 185 ALA A O 1
ATOM 1355 N N . LEU A 1 186 ? -11.893 1.744 35.862 1.00 78.88 186 LEU A N 1
ATOM 1356 C CA . LEU A 1 186 ? -13.100 2.267 36.501 1.00 78.88 186 LEU A CA 1
ATOM 1357 C C . LEU A 1 186 ? -13.674 1.288 37.528 1.00 78.88 186 LEU A C 1
ATOM 1359 O O . LEU A 1 186 ? -13.994 1.709 38.643 1.00 78.88 186 LEU A O 1
ATOM 1363 N N . SER A 1 187 ? -13.759 -0.004 37.197 1.00 77.31 187 SER A N 1
ATOM 1364 C CA . SER A 1 187 ? -14.246 -1.028 38.130 1.00 77.31 187 SER A CA 1
ATOM 1365 C C . SER A 1 187 ? -13.361 -1.109 39.380 1.00 77.31 187 SER A C 1
ATOM 1367 O O . SER A 1 187 ? -13.869 -1.037 40.501 1.00 77.31 187 SER A O 1
ATOM 1369 N N . SER A 1 188 ? -12.036 -1.112 39.219 1.00 73.69 188 SER A N 1
ATOM 1370 C CA . SER A 1 188 ? -11.092 -1.076 40.344 1.00 73.69 188 SER A CA 1
ATOM 1371 C C . SER A 1 188 ? -11.171 0.225 41.151 1.00 73.69 188 SER A C 1
ATOM 1373 O O . SER A 1 188 ? -11.142 0.178 42.381 1.00 73.69 188 SER A O 1
ATOM 1375 N N . ARG A 1 189 ? -11.354 1.388 40.507 1.00 66.31 189 ARG A N 1
ATOM 1376 C CA . ARG A 1 189 ? -11.550 2.659 41.222 1.00 66.31 189 ARG A CA 1
ATOM 1377 C C . ARG A 1 189 ? -12.850 2.679 42.019 1.00 66.31 189 ARG A C 1
ATOM 1379 O O . ARG A 1 189 ? -12.843 3.209 43.121 1.00 66.31 189 ARG A O 1
ATOM 1386 N N . SER A 1 190 ? -13.929 2.079 41.511 1.00 63.47 190 SER A N 1
ATOM 1387 C CA . SER A 1 190 ? -15.188 1.929 42.257 1.00 63.47 190 SER A CA 1
ATOM 1388 C C . SER A 1 190 ? -15.041 1.010 43.477 1.00 63.47 190 SER A C 1
ATOM 1390 O O . SER A 1 190 ? -15.593 1.306 44.534 1.00 63.47 190 SER A O 1
ATOM 1392 N N . ALA A 1 191 ? -14.214 -0.037 43.368 1.00 61.12 191 ALA A N 1
ATOM 1393 C CA . ALA A 1 191 ? -13.864 -0.918 44.481 1.00 61.12 191 ALA A CA 1
ATOM 1394 C C . ALA A 1 191 ? -12.931 -0.249 45.513 1.00 61.12 191 ALA A C 1
ATOM 1396 O O . ALA A 1 191 ? -12.889 -0.672 46.665 1.00 61.12 191 ALA A O 1
ATOM 1397 N N . ALA A 1 192 ? -12.201 0.800 45.117 1.00 58.91 192 ALA A N 1
ATOM 1398 C CA . ALA A 1 192 ? -11.311 1.576 45.981 1.00 58.91 192 ALA A CA 1
ATOM 1399 C C . ALA A 1 192 ? -11.992 2.774 46.676 1.00 58.91 192 ALA A C 1
ATOM 1401 O O . ALA A 1 192 ? -11.342 3.462 47.466 1.00 58.91 192 ALA A O 1
ATOM 1402 N N . ILE A 1 193 ? -13.276 3.043 46.403 1.00 60.50 193 ILE A N 1
ATOM 1403 C CA . ILE A 1 193 ? -14.044 4.067 47.126 1.00 60.50 193 ILE A CA 1
ATOM 1404 C C . ILE A 1 193 ? -14.249 3.573 48.562 1.00 60.50 193 ILE A C 1
ATOM 1406 O O . ILE A 1 193 ? -14.908 2.559 48.791 1.00 60.50 193 ILE A O 1
ATOM 1410 N N . SER A 1 194 ? -13.684 4.284 49.540 1.00 63.53 194 SER A N 1
ATOM 1411 C CA . SER A 1 194 ? -13.846 3.932 50.953 1.00 63.53 194 SER A CA 1
ATOM 1412 C C . SER A 1 194 ? -15.302 4.101 51.401 1.00 63.53 194 SER A C 1
ATOM 1414 O O . SER A 1 194 ? -16.024 4.959 50.895 1.00 63.53 194 SER A O 1
ATOM 1416 N N . GLU A 1 195 ? -15.734 3.337 52.408 1.00 66.56 195 GLU A N 1
ATOM 1417 C CA . GLU A 1 195 ? -17.092 3.414 52.982 1.00 66.56 195 GLU A CA 1
ATOM 1418 C C . GLU A 1 195 ? -17.487 4.858 53.369 1.00 66.56 195 GLU A C 1
ATOM 1420 O O . GLU A 1 195 ? -18.618 5.293 53.164 1.00 66.56 195 GLU A O 1
ATOM 1425 N N . SER A 1 196 ? -16.517 5.665 53.812 1.00 62.97 196 SER A N 1
ATOM 1426 C CA . SER A 1 196 ? -16.694 7.095 54.102 1.00 62.97 196 SER A CA 1
ATOM 1427 C C . SER A 1 196 ? -16.998 7.972 52.878 1.00 62.97 196 SER A C 1
ATOM 1429 O O . SER A 1 196 ? -17.714 8.965 53.009 1.00 62.97 196 SER A O 1
ATOM 1431 N N . GLN A 1 197 ? -16.475 7.635 51.696 1.00 76.06 197 GLN A N 1
ATOM 1432 C CA . GLN A 1 197 ? -16.751 8.355 50.448 1.00 76.06 197 GLN A CA 1
ATOM 1433 C C . GLN A 1 197 ? -18.116 7.968 49.866 1.00 76.06 197 GLN A C 1
ATOM 1435 O O . GLN A 1 197 ? -18.806 8.817 49.307 1.00 76.06 197 GLN A O 1
ATOM 1440 N N . TRP A 1 198 ? -18.541 6.715 50.049 1.00 72.50 198 TRP A N 1
ATOM 1441 C CA . TRP A 1 198 ? -19.900 6.281 49.716 1.00 72.50 198 TRP A CA 1
ATOM 1442 C C . TRP A 1 198 ? -20.954 6.968 50.585 1.00 72.50 198 TRP A C 1
ATOM 1444 O O . TRP A 1 198 ? -21.955 7.459 50.062 1.00 72.50 198 TRP A O 1
ATOM 1454 N N . ASN A 1 199 ? -20.702 7.074 51.892 1.00 74.06 199 ASN A N 1
ATOM 1455 C CA . ASN A 1 199 ? -21.612 7.753 52.812 1.00 74.06 199 ASN A CA 1
ATOM 1456 C C . ASN A 1 199 ? -21.750 9.246 52.480 1.00 74.06 199 ASN A C 1
ATOM 1458 O O . ASN A 1 199 ? -22.866 9.752 52.421 1.00 74.06 199 ASN A O 1
ATOM 1462 N N . SER A 1 200 ? -20.653 9.939 52.151 1.00 82.25 200 SER A N 1
ATOM 1463 C CA . SER A 1 200 ? -20.724 11.361 51.784 1.00 82.25 200 SER A CA 1
ATOM 1464 C C . SER A 1 200 ? -21.452 11.615 50.458 1.00 82.25 200 SER A C 1
ATOM 1466 O O . SER A 1 200 ? -22.183 12.598 50.341 1.00 82.25 200 SER A O 1
ATOM 1468 N N . LEU A 1 201 ? -21.302 10.725 49.469 1.00 81.00 201 LEU A N 1
ATOM 1469 C CA . LEU A 1 201 ? -22.051 10.786 48.209 1.00 81.00 201 LEU A CA 1
ATOM 1470 C C . LEU A 1 201 ? -23.546 10.514 48.416 1.00 81.00 201 LEU A C 1
ATOM 1472 O O . LEU A 1 201 ? -24.376 11.214 47.836 1.00 81.00 201 LEU A O 1
ATOM 1476 N N . SER A 1 202 ? -23.888 9.540 49.263 1.00 83.06 202 SER A N 1
ATOM 1477 C CA . SER A 1 202 ? -25.272 9.244 49.650 1.00 83.06 202 SER A CA 1
ATOM 1478 C C . SER A 1 202 ? -25.922 10.436 50.361 1.00 83.06 202 SER A C 1
ATOM 1480 O O . SER A 1 202 ? -27.019 10.862 49.998 1.00 83.06 202 SER A O 1
ATOM 1482 N N . ASP A 1 203 ? -25.211 11.058 51.304 1.00 85.44 203 ASP A N 1
ATOM 1483 C CA . ASP A 1 203 ? -25.685 12.245 52.021 1.00 85.44 203 ASP A CA 1
ATOM 1484 C C . ASP A 1 203 ? -25.899 13.440 51.080 1.00 85.44 203 ASP A C 1
ATOM 1486 O O . ASP A 1 203 ? -26.903 14.152 51.188 1.00 85.44 203 ASP A O 1
ATOM 1490 N N . LEU A 1 204 ? -24.999 13.641 50.110 1.00 89.62 204 LEU A N 1
ATOM 1491 C CA . LEU A 1 204 ? -25.144 14.680 49.090 1.00 89.62 204 LEU A CA 1
ATOM 1492 C C . LEU A 1 204 ? -26.364 14.424 48.190 1.00 89.62 204 LEU A C 1
ATOM 1494 O O . LEU A 1 204 ? -27.126 15.352 47.914 1.00 89.62 204 LEU A O 1
ATOM 1498 N N . ALA A 1 205 ? -26.575 13.177 47.760 1.00 88.94 205 ALA A N 1
ATOM 1499 C CA . ALA A 1 205 ? -27.717 12.784 46.934 1.00 88.94 205 ALA A CA 1
ATOM 1500 C C . ALA A 1 205 ? -29.056 12.963 47.673 1.00 88.94 205 ALA A C 1
ATOM 1502 O O . ALA A 1 205 ? -30.030 13.462 47.097 1.00 88.94 205 ALA A O 1
ATOM 1503 N N . ASN A 1 206 ? -29.089 12.633 48.966 1.00 88.06 206 ASN A N 1
ATOM 1504 C CA . ASN A 1 206 ? -30.250 12.856 49.824 1.00 88.06 206 ASN A CA 1
ATOM 1505 C C . ASN A 1 206 ? -30.525 14.355 50.013 1.00 88.06 206 ASN A C 1
ATOM 1507 O O . ASN A 1 206 ? -31.657 14.801 49.832 1.00 88.06 206 ASN A O 1
ATOM 1511 N N . SER A 1 207 ? -29.493 15.154 50.301 1.00 91.12 207 SER A N 1
ATOM 1512 C CA . SER A 1 207 ? -29.605 16.615 50.427 1.00 91.12 207 SER A CA 1
ATOM 1513 C C . SER A 1 207 ? -30.133 17.269 49.144 1.00 91.12 207 SER A C 1
ATOM 1515 O O . SER A 1 207 ? -31.039 18.105 49.189 1.00 91.12 207 SER A O 1
ATOM 1517 N N . LEU A 1 208 ? -29.631 16.837 47.981 1.00 92.31 208 LEU A N 1
ATOM 1518 C CA . LEU A 1 208 ? -30.096 17.321 46.683 1.00 92.31 208 LEU A CA 1
ATOM 1519 C C . LEU A 1 208 ? -31.563 16.949 46.422 1.00 92.31 208 LEU A C 1
ATOM 1521 O O . LEU A 1 208 ? -32.323 17.794 45.954 1.00 92.31 208 LEU A O 1
ATOM 1525 N N . SER A 1 209 ? -31.982 15.728 46.769 1.00 92.38 209 SER A N 1
ATOM 1526 C CA . SER A 1 209 ? -33.386 15.309 46.644 1.00 92.38 209 SER A CA 1
ATOM 1527 C C . SER A 1 209 ? -34.320 16.172 47.497 1.00 92.38 209 SER A C 1
ATOM 1529 O O . SER A 1 209 ? -35.359 16.618 47.012 1.00 92.38 209 SER A O 1
ATOM 1531 N N . VAL A 1 210 ? -33.927 16.495 48.736 1.00 92.94 210 VAL A N 1
ATOM 1532 C CA . VAL A 1 210 ? -34.703 17.401 49.602 1.00 92.94 210 VAL A CA 1
ATOM 1533 C C . VAL A 1 210 ? -34.778 18.813 49.013 1.00 92.94 210 VAL A C 1
ATOM 1535 O O . VAL A 1 210 ? -35.837 19.442 49.044 1.00 92.94 210 VAL A O 1
ATOM 1538 N N . ALA A 1 211 ? -33.680 19.320 48.447 1.00 88.56 211 ALA A N 1
ATOM 1539 C CA . ALA A 1 211 ? -33.669 20.632 47.806 1.00 88.56 211 ALA A CA 1
ATOM 1540 C C . ALA A 1 211 ? -34.604 20.690 46.585 1.00 88.56 211 ALA A C 1
ATOM 1542 O O . ALA A 1 211 ? -35.295 21.693 46.398 1.00 88.56 211 ALA A O 1
ATOM 1543 N N . ILE A 1 212 ? -34.657 19.618 45.788 1.00 91.94 212 ILE A N 1
ATOM 1544 C CA . ILE A 1 212 ? -35.554 19.504 44.629 1.00 91.94 212 ILE A CA 1
ATOM 1545 C C . ILE A 1 212 ? -37.022 19.525 45.067 1.00 91.94 212 ILE A C 1
ATOM 1547 O O . ILE A 1 212 ? -37.799 20.293 44.500 1.00 91.94 212 ILE A O 1
ATOM 1551 N N . GLU A 1 213 ? -37.401 18.756 46.091 1.00 91.31 213 GLU A N 1
ATOM 1552 C CA . GLU A 1 213 ? -38.780 18.771 46.605 1.00 91.31 213 GLU A CA 1
ATOM 1553 C C . GLU A 1 213 ? -39.161 20.150 47.171 1.00 91.31 213 GLU A C 1
ATOM 1555 O O . GLU A 1 213 ? -40.225 20.677 46.856 1.00 91.31 213 GLU A O 1
ATOM 1560 N N . ASN A 1 214 ? -38.257 20.825 47.891 1.00 92.06 214 ASN A N 1
ATOM 1561 C CA . ASN A 1 214 ? -38.510 22.194 48.360 1.00 92.06 214 ASN A CA 1
ATOM 1562 C C . ASN A 1 214 ? -38.731 23.181 47.198 1.00 92.06 214 ASN A C 1
ATOM 1564 O O . ASN A 1 214 ? -39.618 24.036 47.247 1.00 92.06 214 ASN A O 1
ATOM 1568 N N . LEU A 1 215 ? -37.924 23.075 46.139 1.00 91.75 215 LEU A N 1
ATOM 1569 C CA . LEU A 1 215 ? -38.079 23.889 44.933 1.00 91.75 215 LEU A CA 1
ATOM 1570 C C . LEU A 1 215 ? -39.423 23.630 44.250 1.00 91.75 215 LEU A C 1
ATOM 1572 O O . LEU A 1 215 ? -40.090 24.584 43.848 1.00 91.75 215 LEU A O 1
ATOM 1576 N N . LYS A 1 216 ? -39.838 22.367 44.166 1.00 92.00 216 LYS A N 1
ATOM 1577 C CA . LYS A 1 216 ? -41.128 21.963 43.605 1.00 92.00 216 LYS A CA 1
ATOM 1578 C C . LYS A 1 216 ? -42.297 22.547 44.399 1.00 92.00 216 LYS A C 1
ATOM 1580 O O . LYS A 1 216 ? -43.180 23.156 43.798 1.00 92.00 216 LYS A O 1
ATOM 1585 N N . ASP A 1 217 ? -42.260 22.477 45.729 1.00 92.75 217 ASP A N 1
ATOM 1586 C CA . ASP A 1 217 ? -43.277 23.089 46.597 1.00 92.75 217 ASP A CA 1
ATOM 1587 C C . ASP A 1 217 ? -43.372 24.605 46.395 1.00 92.75 217 ASP A C 1
ATOM 1589 O O . ASP A 1 217 ? -44.462 25.178 46.311 1.00 92.75 217 ASP A O 1
ATOM 1593 N N . ARG A 1 218 ? -42.223 25.277 46.255 1.00 91.06 218 ARG A N 1
ATOM 1594 C CA . ARG A 1 218 ? -42.178 26.722 45.989 1.00 91.06 218 ARG A CA 1
ATOM 1595 C C . ARG A 1 218 ? -42.762 27.080 44.625 1.00 91.06 218 ARG A C 1
ATOM 1597 O O . ARG A 1 218 ? -43.435 28.104 44.524 1.00 91.06 218 ARG A O 1
ATOM 1604 N N . ILE A 1 219 ? -42.512 26.269 43.599 1.00 91.62 219 ILE A N 1
ATOM 1605 C CA . ILE A 1 219 ? -43.084 26.465 42.261 1.00 91.62 219 ILE A CA 1
ATOM 1606 C C . ILE A 1 219 ? -44.605 26.297 42.315 1.00 91.62 219 ILE A C 1
ATOM 1608 O O . ILE A 1 219 ? -45.317 27.205 41.891 1.00 91.62 219 ILE A O 1
ATOM 1612 N N . MET A 1 220 ? -45.109 25.227 42.938 1.00 88.69 220 MET A N 1
ATOM 1613 C CA . MET A 1 220 ? -46.555 25.005 43.091 1.00 88.69 220 MET A CA 1
ATOM 1614 C C . MET A 1 220 ? -47.245 26.148 43.854 1.00 88.69 220 MET A C 1
ATOM 1616 O O . MET A 1 220 ? -48.336 26.595 43.489 1.00 88.69 220 MET A O 1
ATOM 1620 N N . ALA A 1 221 ? -46.599 26.686 44.892 1.00 88.44 221 ALA A N 1
ATOM 1621 C CA . ALA A 1 221 ? -47.116 27.842 45.622 1.00 88.44 221 ALA A CA 1
ATOM 1622 C C . ALA A 1 221 ? -47.173 29.113 44.751 1.00 88.44 221 ALA A C 1
ATOM 1624 O O . ALA A 1 221 ? -48.106 29.911 44.872 1.00 88.44 221 ALA A O 1
ATOM 1625 N N . ILE A 1 222 ? -46.193 29.318 43.867 1.00 87.06 222 ILE A N 1
ATOM 1626 C CA . ILE A 1 222 ? -46.184 30.435 42.912 1.00 87.06 222 ILE A CA 1
ATOM 1627 C C . ILE A 1 222 ? -47.305 30.269 41.881 1.00 87.06 222 ILE A C 1
ATOM 1629 O O . ILE A 1 222 ? -48.046 31.223 41.650 1.00 87.06 222 ILE A O 1
ATOM 1633 N N . GLU A 1 223 ? -47.473 29.073 41.318 1.00 85.94 223 GLU A N 1
ATOM 1634 C CA . GLU A 1 223 ? -48.543 28.758 40.361 1.00 85.94 223 GLU A CA 1
ATOM 1635 C C . GLU A 1 223 ? -49.933 28.987 40.964 1.00 85.94 223 GLU A C 1
ATOM 1637 O O . GLU A 1 223 ? -50.794 29.608 40.334 1.00 85.94 223 GLU A O 1
ATOM 1642 N N . THR A 1 224 ? -50.132 28.586 42.223 1.00 87.00 224 THR A N 1
ATOM 1643 C CA . THR A 1 224 ? -51.385 28.823 42.956 1.00 87.00 224 THR A CA 1
ATOM 1644 C C . THR A 1 224 ? -51.665 30.321 43.088 1.00 87.00 224 THR A C 1
ATOM 1646 O O . THR A 1 224 ? -52.752 30.784 42.752 1.00 87.00 224 THR A O 1
ATOM 1649 N N . ARG A 1 225 ? -50.666 31.119 43.490 1.00 82.31 225 ARG A N 1
ATOM 1650 C CA . ARG A 1 225 ? -50.812 32.581 43.619 1.00 82.31 225 ARG A CA 1
ATOM 1651 C C . ARG A 1 225 ? -51.074 33.272 42.280 1.00 82.31 225 ARG A C 1
ATOM 1653 O O . ARG A 1 225 ? -51.828 34.241 42.242 1.00 82.31 225 ARG A O 1
ATOM 1660 N N . LEU A 1 226 ? -50.453 32.802 41.199 1.00 82.25 226 LEU A N 1
ATOM 1661 C CA . LEU A 1 226 ? -50.697 33.295 39.840 1.00 82.25 226 LEU A CA 1
ATOM 1662 C C . LEU A 1 226 ? -52.128 33.002 39.391 1.00 82.25 226 LEU A C 1
ATOM 1664 O O . LEU A 1 226 ? -52.779 33.890 38.844 1.00 82.25 226 LEU A O 1
ATOM 1668 N N . THR A 1 227 ? -52.622 31.799 39.675 1.00 78.25 227 THR A N 1
ATOM 1669 C CA . THR A 1 227 ? -53.995 31.391 39.354 1.00 78.25 227 THR A CA 1
ATOM 1670 C C . THR A 1 227 ? -55.003 32.211 40.158 1.00 78.25 227 THR A C 1
ATOM 1672 O O . THR A 1 227 ? -55.908 32.797 39.579 1.00 78.25 227 THR A O 1
ATOM 1675 N N . GLU A 1 228 ? -54.779 32.400 41.463 1.00 79.69 228 GLU A N 1
ATOM 1676 C CA . GLU A 1 228 ? -55.618 33.277 42.291 1.00 79.69 228 GLU A CA 1
ATOM 1677 C C . GLU A 1 228 ? -55.602 34.742 41.824 1.00 79.69 228 GLU A C 1
ATOM 1679 O O . GLU A 1 228 ? -56.631 35.420 41.865 1.00 79.69 228 GLU A O 1
ATOM 1684 N N . MET A 1 229 ? -54.443 35.265 41.397 1.00 72.44 229 MET A N 1
ATOM 1685 C CA . MET A 1 229 ? -54.359 36.609 40.814 1.00 72.44 229 MET A CA 1
ATOM 1686 C C . MET A 1 229 ? -55.129 36.693 39.495 1.00 72.44 229 MET A C 1
ATOM 1688 O O . MET A 1 229 ? -55.828 37.683 39.283 1.00 72.44 229 MET A O 1
ATOM 1692 N N . ALA A 1 230 ? -55.021 35.680 38.630 1.00 69.94 230 ALA A N 1
ATOM 1693 C CA . ALA A 1 230 ? -55.755 35.614 37.371 1.00 69.94 230 ALA A CA 1
ATOM 1694 C C . ALA A 1 230 ? -57.271 35.552 37.615 1.00 69.94 230 ALA A C 1
ATOM 1696 O O . ALA A 1 230 ? -58.002 36.378 37.071 1.00 69.94 230 ALA A O 1
ATOM 1697 N N . ASP A 1 231 ? -57.738 34.667 38.498 1.00 71.50 231 ASP A N 1
ATOM 1698 C CA . ASP A 1 231 ? -59.157 34.516 38.831 1.00 71.50 231 ASP A CA 1
ATOM 1699 C C . ASP A 1 231 ? -59.752 35.816 39.391 1.00 71.50 231 ASP A C 1
ATOM 1701 O O . ASP A 1 231 ? -60.811 36.263 38.945 1.00 71.50 231 ASP A O 1
ATOM 1705 N N . LYS A 1 232 ? -59.037 36.502 40.295 1.00 66.12 232 LYS A N 1
ATOM 1706 C CA . LYS A 1 232 ? -59.457 37.817 40.820 1.00 66.12 232 LYS A CA 1
ATOM 1707 C C . LYS A 1 232 ? -59.496 38.906 39.745 1.00 66.12 232 LYS A C 1
ATOM 1709 O O . LYS A 1 232 ? -60.339 39.804 39.819 1.00 66.12 232 LYS A O 1
ATOM 1714 N N . LEU A 1 233 ? -58.608 38.846 38.751 1.00 60.66 233 LEU A N 1
ATOM 1715 C CA . LEU A 1 233 ? -58.589 39.783 37.625 1.00 60.66 233 LEU A CA 1
ATOM 1716 C C . LEU A 1 233 ? -59.801 39.567 36.700 1.00 60.66 233 LEU A C 1
ATOM 1718 O O . LEU A 1 233 ? -60.445 40.537 36.298 1.00 60.66 233 LEU A O 1
ATOM 1722 N N . PHE A 1 234 ? -60.140 38.309 36.395 1.00 62.72 234 PHE A N 1
ATOM 1723 C CA . PHE A 1 234 ? -61.231 37.955 35.477 1.00 62.72 234 PHE A CA 1
ATOM 1724 C C . PHE A 1 234 ? -62.625 38.020 36.114 1.00 62.72 234 PHE A C 1
ATOM 1726 O O . PHE A 1 234 ? -63.587 38.361 35.425 1.00 62.72 234 PHE A O 1
ATOM 1733 N N . ALA A 1 235 ? -62.746 37.804 37.426 1.00 61.12 235 ALA A N 1
ATOM 1734 C CA . ALA A 1 235 ? -64.001 37.967 38.164 1.00 61.12 235 ALA A CA 1
ATOM 1735 C C . ALA A 1 235 ? -64.429 39.441 38.354 1.00 61.12 235 ALA A C 1
ATOM 1737 O O . ALA A 1 235 ? -65.483 39.703 38.925 1.00 61.12 235 ALA A O 1
ATOM 1738 N N . LYS A 1 236 ? -63.639 40.420 37.875 1.00 54.94 236 LYS A N 1
ATOM 1739 C CA . LYS A 1 236 ? -63.823 41.870 38.116 1.00 54.94 236 LYS A CA 1
ATOM 1740 C C . LYS A 1 236 ? -63.819 42.266 39.604 1.00 54.94 236 LYS A C 1
ATOM 1742 O O . LYS A 1 236 ? -64.237 43.368 39.949 1.00 54.94 236 LYS A O 1
ATOM 1747 N N . GLU A 1 237 ? -63.295 41.405 40.475 1.00 54.50 237 GLU A N 1
ATOM 1748 C CA . GLU A 1 237 ? -63.197 41.620 41.927 1.00 54.50 237 GLU A CA 1
ATOM 1749 C C . GLU A 1 237 ? -61.814 42.134 42.364 1.00 54.50 237 GLU A C 1
ATOM 1751 O O . GLU A 1 237 ? -61.465 42.122 43.544 1.00 54.50 237 GLU A O 1
ATOM 1756 N N . ALA A 1 238 ? -61.000 42.626 41.428 1.00 54.84 238 ALA A N 1
ATOM 1757 C CA . ALA A 1 238 ? -59.739 43.276 41.756 1.00 54.84 238 ALA A CA 1
ATOM 1758 C C . ALA A 1 238 ? -59.998 44.649 42.407 1.00 54.84 238 ALA A C 1
ATOM 1760 O O . ALA A 1 238 ? -60.113 45.673 41.736 1.00 54.84 238 ALA A O 1
ATOM 1761 N N . THR A 1 239 ? -60.078 44.693 43.738 1.00 52.47 239 THR A N 1
ATOM 1762 C CA . THR A 1 239 ? -60.106 45.949 44.496 1.00 52.47 239 THR A CA 1
ATOM 1763 C C . THR A 1 239 ? -58.687 46.500 44.632 1.00 52.47 239 THR A C 1
ATOM 1765 O O . THR A 1 239 ? -57.948 46.119 45.538 1.00 52.47 239 THR A O 1
ATOM 1768 N N . PHE A 1 240 ? -58.286 47.397 43.734 1.00 57.47 240 PHE A N 1
ATOM 1769 C CA . PHE A 1 240 ? -57.0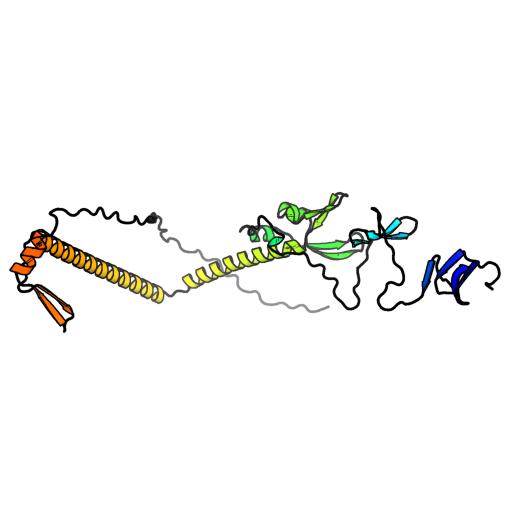58 48.185 43.870 1.00 57.47 240 PHE A CA 1
ATOM 1770 C C . PHE A 1 240 ? -57.407 49.592 44.367 1.00 57.47 240 PHE A C 1
ATOM 1772 O O . PHE A 1 240 ? -58.309 50.243 43.846 1.00 57.47 240 PHE A O 1
ATOM 1779 N N . THR A 1 241 ? -56.689 50.094 45.371 1.00 55.41 241 THR A N 1
ATOM 1780 C CA . THR A 1 241 ? -56.815 51.494 45.816 1.00 55.41 241 THR A CA 1
ATOM 1781 C C . THR A 1 241 ? -56.240 52.467 44.785 1.00 55.41 241 THR A C 1
ATOM 1783 O O . THR A 1 241 ? -56.698 53.603 44.682 1.00 55.41 241 THR A O 1
ATOM 1786 N N . THR A 1 242 ? -55.240 52.041 44.005 1.00 59.19 242 THR A N 1
ATOM 1787 C CA . THR A 1 242 ? -54.635 52.816 42.911 1.00 59.19 242 THR A CA 1
ATOM 1788 C C . THR A 1 242 ? -53.870 51.867 41.978 1.00 59.19 242 THR A C 1
ATOM 1790 O O . THR A 1 242 ? -53.038 51.101 42.458 1.00 59.19 242 THR A O 1
ATOM 1793 N N . LEU A 1 243 ? -54.124 51.899 40.664 1.00 68.12 243 LEU A N 1
ATOM 1794 C CA . LEU A 1 243 ? -53.359 51.120 39.678 1.00 68.12 243 LEU A CA 1
ATOM 1795 C C . LEU A 1 243 ? -52.311 52.026 39.035 1.00 68.12 243 LEU A C 1
ATOM 17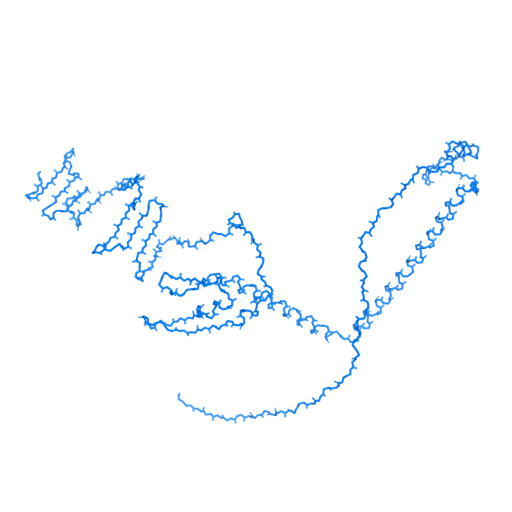97 O O . LEU A 1 243 ? -52.675 52.951 38.314 1.00 68.12 243 LEU A O 1
ATOM 1801 N N . CYS A 1 244 ? -51.028 51.780 39.290 1.00 71.69 244 CYS A N 1
ATOM 1802 C CA . CYS A 1 244 ? -49.948 52.597 38.741 1.00 71.69 244 CYS A CA 1
ATOM 1803 C C . CYS A 1 244 ? -49.068 51.793 37.784 1.00 71.69 244 CYS A C 1
ATOM 1805 O O . CYS A 1 244 ? -48.659 50.682 38.107 1.00 71.69 244 CYS A O 1
ATOM 1807 N N . VAL A 1 245 ? -48.759 52.374 36.626 1.00 70.19 245 VAL A N 1
ATOM 1808 C CA . VAL A 1 245 ? -47.873 51.803 35.607 1.00 70.19 245 VAL A CA 1
ATOM 1809 C C . VAL A 1 245 ? -46.609 52.656 35.534 1.00 70.19 245 VAL A C 1
ATOM 1811 O O . VAL A 1 245 ? -46.686 53.871 35.339 1.00 70.19 245 VAL A O 1
ATOM 1814 N N . GLY A 1 246 ? -45.452 52.027 35.726 1.00 69.75 246 GLY A N 1
ATOM 1815 C CA . GLY A 1 246 ? -44.140 52.671 35.720 1.00 69.75 246 GLY A CA 1
ATOM 1816 C C . GLY A 1 246 ? -43.160 51.985 36.670 1.00 69.75 246 GLY A C 1
ATOM 1817 O O . GLY A 1 246 ? -43.495 50.973 37.286 1.00 69.75 246 GLY A O 1
ATOM 1818 N N . ASP A 1 247 ? -41.947 52.521 36.775 1.00 65.06 247 ASP A N 1
ATOM 1819 C CA . ASP A 1 247 ? -40.955 52.035 37.734 1.00 65.06 247 ASP A CA 1
ATOM 1820 C C . ASP A 1 247 ? -41.192 52.628 39.139 1.00 65.06 247 ASP A C 1
ATOM 1822 O O . ASP A 1 247 ? -42.130 53.395 39.375 1.00 65.06 247 ASP A O 1
ATOM 1826 N N . VAL A 1 248 ? -40.349 52.255 40.106 1.00 65.81 248 VAL A N 1
ATOM 1827 C CA . VAL A 1 248 ? -40.485 52.685 41.511 1.00 65.81 248 VAL A CA 1
ATOM 1828 C C . VAL A 1 248 ? -40.438 54.211 41.684 1.00 65.81 248 VAL A C 1
ATOM 1830 O O . VAL A 1 248 ? -40.995 54.720 42.659 1.00 65.81 248 VAL A O 1
ATOM 1833 N N . ASN A 1 249 ? -39.816 54.930 40.743 1.00 65.38 249 ASN A N 1
ATOM 1834 C CA . ASN A 1 249 ? -39.514 56.359 40.829 1.00 65.38 249 ASN A CA 1
ATOM 1835 C C . ASN A 1 249 ? -40.358 57.220 39.872 1.00 65.38 249 ASN A C 1
ATOM 1837 O O . ASN A 1 249 ? -40.483 58.423 40.091 1.00 65.38 249 ASN A O 1
ATOM 1841 N N . ASN A 1 250 ? -40.958 56.630 38.838 1.00 65.94 250 ASN A N 1
ATOM 1842 C CA . ASN A 1 250 ? -41.770 57.311 37.840 1.00 65.94 250 ASN A CA 1
ATOM 1843 C C . ASN A 1 250 ? -42.987 56.457 37.468 1.00 65.94 250 ASN A C 1
ATOM 1845 O O . ASN A 1 250 ? -42.949 55.647 36.540 1.00 65.94 250 ASN A O 1
ATOM 1849 N N . LYS A 1 251 ? -44.080 56.647 38.211 1.00 79.31 251 LYS A N 1
ATOM 1850 C CA . LYS A 1 251 ? -45.317 55.879 38.056 1.00 79.31 251 LYS A CA 1
ATOM 1851 C C . LYS A 1 251 ? -46.491 56.774 37.686 1.00 79.31 251 LYS A C 1
ATOM 1853 O O . LYS A 1 251 ? -46.742 57.786 38.336 1.00 79.31 251 LYS A O 1
ATOM 1858 N N . THR A 1 252 ? -47.240 56.360 36.670 1.00 76.94 252 THR A N 1
ATOM 1859 C CA . THR A 1 252 ? -48.504 56.989 36.276 1.00 76.94 252 THR A CA 1
ATOM 1860 C C . THR A 1 252 ? -49.650 56.183 36.860 1.00 76.94 252 THR A C 1
ATOM 1862 O O . THR A 1 252 ? -49.777 54.998 36.569 1.00 76.94 252 THR A O 1
ATOM 1865 N N . CYS A 1 253 ? -50.470 56.807 37.698 1.00 77.19 253 CYS A N 1
ATOM 1866 C CA . CYS A 1 253 ? -51.559 56.144 38.407 1.00 77.19 253 CYS A CA 1
ATOM 1867 C C . CYS A 1 253 ? -52.915 56.443 37.753 1.00 77.19 253 CYS A C 1
ATOM 1869 O O . CYS A 1 253 ? -53.216 57.599 37.467 1.00 77.19 253 CYS A O 1
ATOM 1871 N N . LEU A 1 254 ? -53.726 55.409 37.531 1.00 72.12 254 LEU A N 1
ATOM 1872 C CA . LEU A 1 254 ? -55.078 55.497 36.979 1.00 72.12 254 LEU A CA 1
ATOM 1873 C C . LEU A 1 254 ? -56.122 55.529 38.107 1.00 72.12 254 LEU A C 1
ATOM 1875 O O . LEU A 1 254 ? -56.019 54.769 39.077 1.00 72.12 254 LEU A O 1
ATOM 1879 N N . THR A 1 255 ? -57.140 56.387 37.973 1.00 69.88 255 THR A N 1
ATOM 1880 C CA . THR A 1 255 ? -58.312 56.415 38.869 1.00 69.88 255 THR A CA 1
ATOM 1881 C C . THR A 1 255 ? -59.306 55.309 38.519 1.00 69.88 255 THR A C 1
ATOM 1883 O O . THR A 1 255 ? -59.269 54.739 37.425 1.00 69.88 255 THR A O 1
ATOM 1886 N N . LYS A 1 256 ? -60.236 55.018 39.437 1.00 63.44 256 LYS A N 1
ATOM 1887 C CA . LYS A 1 256 ? -61.275 53.996 39.250 1.00 63.44 256 LYS A CA 1
ATOM 1888 C C . LYS A 1 256 ? -62.067 54.197 37.951 1.00 63.44 256 LYS A C 1
ATOM 1890 O O . LYS A 1 256 ? -62.195 53.254 37.178 1.00 63.44 256 LYS A O 1
ATOM 1895 N N . GLU A 1 257 ? -62.483 55.428 37.637 1.00 66.19 257 GLU A N 1
ATOM 1896 C CA . GLU A 1 257 ? -63.224 55.708 36.398 1.00 66.19 257 GLU A CA 1
ATOM 1897 C C . GLU A 1 257 ? -62.381 55.491 35.132 1.00 66.19 257 GLU A C 1
ATOM 1899 O O . GLU A 1 257 ? -62.908 55.134 34.077 1.00 66.19 257 GLU A O 1
ATOM 1904 N N . GLN A 1 258 ? -61.065 55.719 35.203 1.00 68.25 258 GLN A N 1
ATOM 1905 C CA . GLN A 1 258 ? -60.167 55.504 34.068 1.00 68.25 258 GLN A CA 1
ATOM 1906 C C . GLN A 1 258 ? -59.964 54.014 33.793 1.00 68.25 258 GLN A C 1
ATOM 1908 O O . GLN A 1 258 ? -59.928 53.619 32.627 1.00 68.25 258 GLN A O 1
ATOM 1913 N N . VAL A 1 259 ? -59.884 53.193 34.843 1.00 67.56 259 VAL A N 1
ATOM 1914 C CA . VAL A 1 259 ? -59.775 51.738 34.700 1.00 67.56 259 VAL A CA 1
ATOM 1915 C C . VAL A 1 259 ? -61.095 51.126 34.221 1.00 67.56 259 VAL A C 1
ATOM 1917 O O . VAL A 1 259 ? -61.071 50.292 33.318 1.00 67.56 259 VAL A O 1
ATOM 1920 N N . ASP A 1 260 ? -62.243 51.603 34.710 1.00 65.62 260 ASP A N 1
ATOM 1921 C CA . ASP A 1 260 ? -63.562 51.123 34.271 1.00 65.62 260 ASP A CA 1
ATOM 1922 C C . ASP A 1 260 ? -63.795 51.335 32.762 1.00 65.62 260 ASP A C 1
ATOM 1924 O O . ASP A 1 260 ? -64.338 50.456 32.089 1.00 65.62 260 ASP A O 1
ATOM 1928 N N . ARG A 1 261 ? -63.314 52.453 32.191 1.00 69.62 261 ARG A N 1
ATOM 1929 C CA . ARG A 1 261 ? -63.373 52.692 30.734 1.00 69.62 261 ARG A CA 1
ATOM 1930 C C . ARG A 1 261 ? -62.506 51.728 29.930 1.00 69.62 261 ARG A C 1
ATOM 1932 O O . ARG A 1 261 ? -62.914 51.307 28.851 1.00 69.62 261 ARG A O 1
ATOM 1939 N N . VAL A 1 262 ? -61.327 51.376 30.440 1.00 66.00 262 VAL A N 1
ATOM 1940 C CA . VAL A 1 262 ? -60.441 50.411 29.774 1.00 66.00 262 VAL A CA 1
ATOM 1941 C C . VAL A 1 262 ? -61.055 49.013 29.836 1.00 66.00 262 VAL A C 1
ATOM 1943 O O . VAL A 1 262 ? -61.147 48.352 28.806 1.00 66.00 262 VAL A O 1
ATOM 1946 N N . ILE A 1 263 ? -61.573 48.592 30.992 1.00 64.19 263 ILE A N 1
ATOM 1947 C CA . ILE A 1 263 ? -62.233 47.286 31.153 1.00 64.19 263 ILE A CA 1
ATOM 1948 C C . ILE A 1 263 ? -63.480 47.162 30.261 1.00 64.19 263 ILE A C 1
ATOM 1950 O O . ILE A 1 263 ? -63.700 46.105 29.678 1.00 64.19 263 ILE A O 1
ATOM 1954 N N . GLN A 1 264 ? -64.274 48.226 30.092 1.00 63.66 264 GLN A N 1
ATOM 1955 C CA . GLN A 1 264 ? -65.428 48.228 29.177 1.00 63.66 264 GLN A CA 1
ATOM 1956 C C . GLN A 1 264 ? -65.039 48.182 27.692 1.00 63.66 264 GLN A C 1
ATOM 1958 O O . GLN A 1 264 ? -65.870 47.824 26.860 1.00 63.66 264 GLN A O 1
ATOM 1963 N N . SER A 1 265 ? -63.793 48.531 27.358 1.00 62.31 265 SER A N 1
ATOM 1964 C CA . SER A 1 265 ? -63.261 48.449 25.992 1.00 62.31 265 SER A CA 1
ATOM 1965 C C . SER A 1 265 ? -62.652 47.083 25.653 1.00 62.31 265 SER A C 1
ATOM 1967 O O . SER A 1 265 ? -62.327 46.831 24.493 1.00 62.31 265 SER A O 1
ATOM 1969 N N . LEU A 1 266 ? -62.510 46.191 26.642 1.00 55.16 266 LEU A N 1
ATOM 1970 C CA . LEU A 1 266 ? -62.012 44.837 26.424 1.00 55.16 266 LEU A CA 1
ATOM 1971 C C . LEU A 1 266 ? -63.133 43.931 25.876 1.00 55.16 266 LEU A C 1
ATOM 1973 O O . LEU A 1 266 ? -64.245 43.938 26.409 1.00 55.16 266 LEU A O 1
ATOM 1977 N N . PRO A 1 267 ? -62.873 43.126 24.830 1.00 55.34 267 PRO A N 1
ATOM 1978 C CA . PRO A 1 267 ? -63.849 42.173 24.310 1.00 55.34 267 PRO A CA 1
ATOM 1979 C C . PRO A 1 267 ? -64.186 41.101 25.360 1.00 55.34 267 PRO A C 1
ATOM 1981 O O . PRO A 1 267 ? -63.311 40.615 26.072 1.00 55.34 267 PRO A O 1
ATOM 1984 N N . ALA A 1 268 ? -65.459 40.703 25.438 1.00 55.03 268 ALA A N 1
ATOM 1985 C CA . ALA A 1 268 ? -66.004 39.838 26.494 1.00 55.03 268 ALA A CA 1
ATOM 1986 C C . ALA A 1 268 ? -65.546 38.360 26.460 1.00 55.03 268 ALA A C 1
ATOM 1988 O O . ALA A 1 268 ? -66.028 37.560 27.258 1.00 55.03 268 ALA A O 1
ATOM 1989 N N . THR A 1 269 ? -64.623 37.979 25.571 1.00 45.03 269 THR A N 1
ATOM 1990 C CA . THR A 1 269 ? -64.128 36.596 25.463 1.00 45.03 269 THR A CA 1
ATOM 1991 C C . THR A 1 269 ? -62.710 36.567 24.888 1.00 45.03 269 THR A C 1
ATOM 1993 O O . THR A 1 269 ? -62.466 3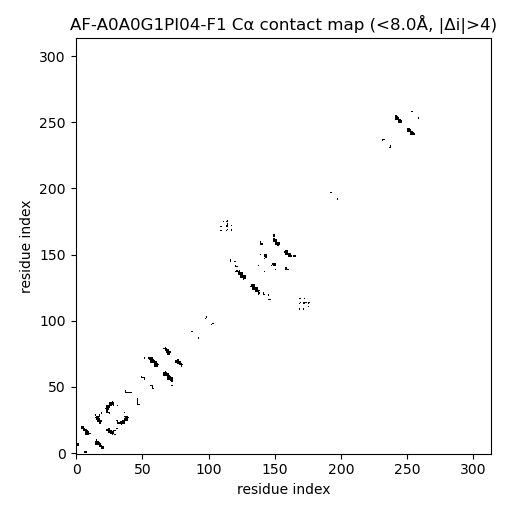7.228 23.874 1.00 45.03 269 THR A O 1
ATOM 1996 N N . PRO A 1 270 ? -61.772 35.797 25.473 1.00 42.44 270 PRO A N 1
ATOM 1997 C CA . PRO A 1 270 ? -60.440 35.640 24.910 1.00 42.44 270 PRO A CA 1
ATOM 1998 C C . PRO A 1 270 ? -60.508 34.782 23.641 1.00 42.44 270 PRO A C 1
ATOM 2000 O O . PRO A 1 270 ? -60.865 33.608 23.683 1.00 42.44 270 PRO A O 1
ATOM 2003 N N . SER A 1 271 ? -60.138 35.370 22.504 1.00 44.09 271 SER A N 1
ATOM 2004 C CA . SER A 1 271 ? -59.818 34.636 21.281 1.00 44.09 271 SER A CA 1
ATOM 2005 C C . SER A 1 271 ? -58.303 34.500 21.195 1.00 44.09 271 SER A C 1
ATOM 2007 O O . SER A 1 271 ? -57.639 35.338 20.593 1.00 44.09 271 SER A O 1
ATOM 2009 N N . ALA A 1 272 ? -57.753 33.470 21.835 1.00 39.78 272 ALA A N 1
ATOM 2010 C CA . ALA A 1 272 ? -56.408 32.978 21.552 1.00 39.78 272 ALA A CA 1
ATOM 2011 C C . ALA A 1 272 ? -56.270 31.542 22.068 1.00 39.78 272 ALA A C 1
ATOM 2013 O O . ALA A 1 272 ? -55.990 31.301 23.240 1.00 39.78 272 ALA A O 1
ATOM 2014 N N . THR A 1 273 ? -56.462 30.582 21.169 1.00 37.81 273 THR A N 1
ATOM 2015 C CA . THR A 1 273 ? -55.968 29.216 21.326 1.00 37.81 273 THR A CA 1
ATOM 2016 C C . THR A 1 273 ? -54.441 29.289 21.324 1.00 37.81 273 THR A C 1
ATOM 2018 O O . THR A 1 273 ? -53.819 29.398 20.270 1.00 37.81 273 THR A O 1
ATOM 2021 N N . LEU A 1 274 ? -53.824 29.304 22.505 1.00 31.70 274 LEU A N 1
ATOM 2022 C CA . LEU A 1 274 ? -52.389 29.077 22.639 1.00 31.70 274 LEU A CA 1
ATOM 2023 C C . LEU A 1 274 ? -52.170 27.568 22.712 1.00 31.70 274 LEU A C 1
ATOM 2025 O O . LEU A 1 274 ? -52.335 26.950 23.760 1.00 31.70 274 LEU A O 1
ATOM 2029 N N . THR A 1 275 ? -51.835 26.965 21.576 1.00 36.12 275 THR A N 1
ATOM 2030 C CA . THR A 1 275 ? -51.338 25.591 21.533 1.00 36.12 275 THR A CA 1
ATOM 2031 C C . THR A 1 275 ? -49.938 25.585 22.146 1.00 36.12 275 THR A C 1
ATOM 2033 O O . THR A 1 275 ? -49.020 26.201 21.604 1.00 36.12 275 THR A O 1
ATOM 2036 N N . ALA A 1 276 ? -49.773 24.926 23.293 1.00 36.66 276 ALA A N 1
ATOM 2037 C CA . ALA A 1 276 ? -48.457 24.681 23.871 1.00 36.66 276 ALA A CA 1
ATOM 2038 C C . ALA A 1 276 ? -47.636 23.771 22.930 1.00 36.66 276 ALA A C 1
ATOM 2040 O O . ALA A 1 276 ? -48.195 22.807 22.399 1.00 36.66 276 ALA A O 1
ATOM 2041 N N . PRO A 1 277 ? -46.332 24.026 22.715 1.00 35.06 277 PRO A N 1
ATOM 2042 C CA . PRO A 1 277 ? -45.459 23.067 22.050 1.00 35.06 277 PRO A CA 1
ATOM 2043 C C . PRO A 1 277 ? -45.373 21.798 22.903 1.00 35.06 277 PRO A C 1
ATOM 2045 O O . PRO A 1 277 ? -44.999 21.866 24.075 1.00 35.06 277 PRO A O 1
ATOM 2048 N N . GLN A 1 278 ? -45.732 20.646 22.333 1.00 40.84 278 GLN A N 1
ATOM 2049 C CA . GLN A 1 278 ? -45.483 19.359 22.974 1.00 40.84 278 GLN A CA 1
ATOM 2050 C C . GLN A 1 278 ? -43.975 19.117 23.044 1.00 40.84 278 GLN A C 1
ATOM 2052 O O . GLN A 1 278 ? -43.279 19.154 22.030 1.00 40.84 278 GLN A O 1
ATOM 2057 N N . LEU A 1 279 ? -43.484 18.871 24.256 1.00 30.16 279 LEU A N 1
ATOM 2058 C CA . LEU A 1 279 ? -42.160 18.320 24.491 1.00 30.16 279 LEU A CA 1
ATOM 2059 C C . LEU A 1 279 ? -42.280 16.795 24.357 1.00 30.16 279 LEU A C 1
ATOM 2061 O O . LEU A 1 279 ? -42.671 16.110 25.301 1.00 30.16 279 LEU A O 1
ATOM 2065 N N . ASP A 1 280 ? -42.005 16.273 23.165 1.00 34.62 280 ASP A N 1
ATOM 2066 C CA . ASP A 1 280 ? -41.771 14.842 22.976 1.00 34.62 280 ASP A CA 1
ATOM 2067 C C . ASP A 1 280 ? -40.426 14.475 23.609 1.00 34.62 280 ASP A C 1
ATOM 2069 O O . ASP A 1 280 ? -39.392 15.055 23.272 1.00 34.62 280 ASP A O 1
ATOM 2073 N N . GLY A 1 281 ? -40.437 13.497 24.517 1.00 35.06 281 GLY A N 1
ATOM 2074 C CA . GLY A 1 281 ? -39.210 12.875 25.016 1.00 35.06 281 GLY A CA 1
ATOM 2075 C C . GLY A 1 281 ? -39.192 12.573 26.508 1.00 35.06 281 GLY A C 1
ATOM 2076 O O . GLY A 1 281 ? -38.268 12.985 27.200 1.00 35.06 281 GLY A O 1
ATOM 2077 N N . GLN A 1 282 ? -40.168 11.813 27.011 1.00 30.92 282 GLN A N 1
ATOM 2078 C CA . GLN A 1 282 ? -40.005 11.088 28.271 1.00 30.92 282 GLN A CA 1
ATOM 2079 C C . GLN A 1 282 ? -39.924 9.591 27.970 1.00 30.92 282 GLN A C 1
ATOM 2081 O O . GLN A 1 282 ? -40.930 8.888 27.934 1.00 30.92 282 GLN A O 1
ATOM 2086 N N . THR A 1 283 ? -38.707 9.095 27.742 1.00 32.25 283 THR A N 1
ATOM 2087 C CA . THR A 1 283 ? -38.420 7.671 27.918 1.00 32.25 283 THR A CA 1
ATOM 2088 C C . THR A 1 283 ? -38.461 7.376 29.409 1.00 32.25 283 THR A C 1
ATOM 2090 O O . THR A 1 283 ? -37.625 7.838 30.185 1.00 32.25 283 THR A O 1
ATOM 2093 N N . THR A 1 284 ? -39.481 6.631 29.803 1.00 29.78 284 THR A N 1
ATOM 2094 C CA . THR A 1 284 ? -39.605 5.950 31.088 1.00 29.78 284 THR A CA 1
ATOM 2095 C C . THR A 1 284 ? -38.391 5.032 31.288 1.00 29.78 284 THR A C 1
ATOM 2097 O O . THR A 1 284 ? -38.131 4.209 30.412 1.00 29.78 284 THR A O 1
ATOM 2100 N N . PRO A 1 285 ? -37.651 5.100 32.408 1.00 32.03 285 PRO A N 1
ATOM 2101 C CA . PRO A 1 285 ? -36.802 3.994 32.808 1.00 32.03 285 PRO A CA 1
ATOM 2102 C C . PRO A 1 285 ? -37.677 2.948 33.499 1.00 32.03 285 PRO A C 1
ATOM 2104 O O . PRO A 1 285 ? -38.245 3.177 34.569 1.00 32.03 285 PRO A O 1
ATOM 2107 N N . THR A 1 286 ? -37.803 1.800 32.846 1.00 30.09 286 THR A N 1
ATOM 2108 C CA . THR A 1 286 ? -38.326 0.563 33.418 1.00 30.09 286 THR A CA 1
ATOM 2109 C C . THR A 1 286 ? -37.519 0.217 34.673 1.00 30.09 286 THR A C 1
ATOM 2111 O O . THR A 1 286 ? -36.290 0.196 34.646 1.00 30.09 286 THR A O 1
ATOM 2114 N N . SER A 1 287 ? -38.220 -0.004 35.783 1.00 31.12 287 SER A N 1
ATOM 2115 C CA . SER A 1 287 ? -37.659 -0.573 37.013 1.00 31.12 287 SER A CA 1
ATOM 2116 C C . SER A 1 287 ? -37.436 -2.086 36.859 1.00 31.12 287 SER A C 1
ATOM 2118 O O . SER A 1 287 ? -37.988 -2.673 35.933 1.00 31.12 287 SER A O 1
ATOM 2120 N N . GLU A 1 288 ? -36.709 -2.674 37.823 1.00 31.33 288 GLU A N 1
ATOM 2121 C CA . GLU A 1 288 ? -36.308 -4.094 37.987 1.00 31.33 288 GLU A CA 1
ATOM 2122 C C . GLU A 1 288 ? -35.009 -4.470 37.239 1.00 31.33 288 GLU A C 1
ATOM 2124 O O . GLU A 1 288 ? -34.909 -4.322 36.032 1.00 31.33 288 GLU A O 1
ATOM 2129 N N . VAL A 1 289 ? -33.921 -4.924 37.879 1.00 33.69 289 VAL A N 1
ATOM 2130 C CA . VAL A 1 289 ? -33.809 -5.921 38.959 1.00 33.69 289 VAL A CA 1
ATOM 2131 C C . VAL A 1 289 ? -32.614 -5.616 39.885 1.00 33.69 289 VAL A C 1
ATOM 2133 O O . VAL A 1 289 ? -31.525 -5.262 39.441 1.00 33.69 289 VAL A O 1
ATOM 2136 N N . SER A 1 290 ? -32.826 -5.811 41.188 1.00 34.94 290 SER A N 1
ATOM 2137 C CA . SER A 1 290 ? -31.809 -5.840 42.248 1.00 34.94 290 SER A CA 1
ATOM 2138 C C . SER A 1 290 ? -31.146 -7.225 42.334 1.00 34.94 290 SER A C 1
ATOM 2140 O O . SER A 1 290 ? -31.876 -8.215 42.385 1.00 34.94 290 SER A O 1
ATOM 2142 N N . PRO A 1 291 ? -29.809 -7.346 42.431 1.00 36.22 291 PRO A N 1
ATOM 2143 C CA . PRO A 1 291 ? -29.189 -8.565 42.931 1.00 36.22 291 PRO A CA 1
ATOM 2144 C C . PRO A 1 291 ? -28.858 -8.438 44.427 1.00 36.22 291 PRO A C 1
ATOM 2146 O O . PRO A 1 291 ? -28.070 -7.598 44.858 1.00 36.22 291 PRO A O 1
ATOM 2149 N N . THR A 1 292 ? -29.474 -9.310 45.223 1.00 33.28 292 THR A N 1
ATOM 2150 C CA . THR A 1 292 ? -29.127 -9.584 46.625 1.00 33.28 292 THR A CA 1
ATOM 2151 C C . THR A 1 292 ? -27.719 -10.199 46.721 1.00 33.28 292 THR A C 1
ATOM 2153 O O . THR A 1 292 ? -27.402 -11.080 45.921 1.00 33.28 292 THR A O 1
ATOM 2156 N N . PRO A 1 293 ? -26.874 -9.821 47.699 1.00 35.19 293 PRO A N 1
ATOM 2157 C CA . PRO A 1 293 ? -25.561 -10.429 47.876 1.00 35.19 293 PRO A CA 1
ATOM 2158 C C . PRO A 1 293 ? -25.658 -11.641 48.810 1.00 35.19 293 PRO A C 1
ATOM 2160 O O . PRO A 1 293 ? -26.024 -11.499 49.975 1.00 35.19 293 PRO A O 1
ATOM 2163 N N . THR A 1 294 ? -25.297 -12.844 48.356 1.00 32.72 294 THR A N 1
ATOM 2164 C CA . THR A 1 294 ? -24.926 -13.948 49.264 1.00 32.72 294 THR A CA 1
ATOM 2165 C C . THR A 1 294 ? -24.028 -14.965 48.555 1.00 32.72 294 THR A C 1
ATOM 2167 O O . THR A 1 294 ? -24.503 -15.718 47.719 1.00 32.72 294 THR A O 1
ATOM 2170 N N . SER A 1 295 ? -22.736 -14.998 48.901 1.00 34.72 295 SER A N 1
ATOM 2171 C CA . SER A 1 295 ? -22.079 -16.118 49.607 1.00 34.72 295 SER A CA 1
ATOM 2172 C C . SER A 1 295 ? -20.552 -16.099 49.416 1.00 34.72 295 SER A C 1
ATOM 2174 O O . SER A 1 295 ? -20.041 -16.167 48.304 1.00 34.72 295 SER A O 1
ATOM 2176 N N . THR A 1 296 ? -19.878 -16.017 50.559 1.00 37.00 296 THR A N 1
ATOM 2177 C CA . THR A 1 296 ? -18.482 -16.272 50.951 1.00 37.00 296 THR A CA 1
ATOM 2178 C C . THR A 1 296 ? -17.569 -17.071 49.993 1.00 37.00 296 THR A C 1
ATOM 2180 O O . THR A 1 296 ? -17.966 -18.137 49.522 1.00 37.00 296 THR A O 1
ATOM 2183 N N . PRO A 1 297 ? -16.293 -16.662 49.808 1.00 36.66 297 PRO A N 1
ATOM 2184 C CA . PRO A 1 297 ? -15.278 -17.464 49.124 1.00 36.66 297 PRO A CA 1
ATOM 2185 C C . PRO A 1 297 ? -14.694 -18.560 50.037 1.00 36.66 297 PRO A C 1
ATOM 2187 O O . PRO A 1 297 ? -14.385 -18.326 51.205 1.00 36.66 297 PRO A O 1
ATOM 2190 N N . THR A 1 298 ? -14.508 -19.761 49.485 1.00 39.88 298 THR A N 1
ATOM 2191 C CA . THR A 1 298 ? -13.738 -20.854 50.113 1.00 39.88 298 THR A CA 1
ATOM 21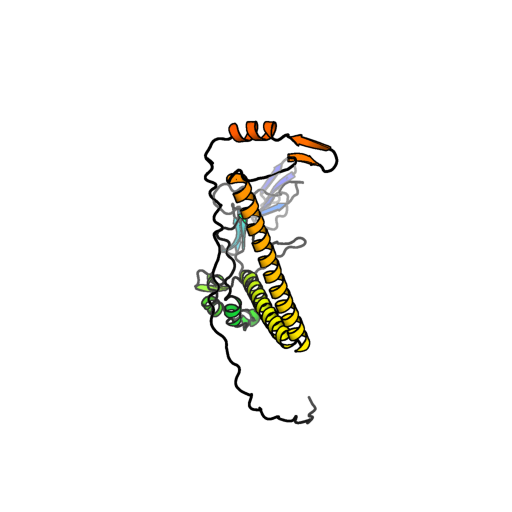92 C C . THR A 1 298 ? -12.238 -20.627 49.852 1.00 39.88 298 THR A C 1
ATOM 2194 O O . THR A 1 298 ? -11.890 -20.241 48.735 1.00 39.88 298 THR A O 1
ATOM 2197 N N . PRO A 1 299 ? -11.338 -20.840 50.832 1.00 38.25 299 PRO A N 1
ATOM 2198 C CA . PRO A 1 299 ? -9.912 -20.555 50.678 1.00 38.25 299 PRO A CA 1
ATOM 2199 C C . PRO A 1 299 ? -9.198 -21.588 49.794 1.00 38.25 299 PRO A C 1
ATOM 2201 O O . PRO A 1 299 ? -9.411 -22.794 49.925 1.00 38.25 299 PRO A O 1
ATOM 2204 N N . ILE A 1 300 ? -8.307 -21.103 48.926 1.00 43.19 300 ILE A N 1
ATOM 2205 C CA . ILE A 1 300 ? -7.318 -21.911 48.199 1.00 43.19 300 ILE A CA 1
ATOM 2206 C C . ILE A 1 300 ? -6.077 -22.056 49.103 1.00 43.19 300 ILE A C 1
ATOM 2208 O O . ILE A 1 300 ? -5.676 -21.058 49.705 1.00 43.19 300 ILE A O 1
ATOM 2212 N N . PRO A 1 301 ? -5.458 -23.247 49.232 1.00 38.62 301 PRO A N 1
ATOM 2213 C CA . PRO A 1 301 ? -4.284 -23.431 50.079 1.00 38.62 301 PRO A CA 1
ATOM 2214 C C . PRO A 1 301 ? -3.044 -22.719 49.525 1.00 38.62 301 PRO A C 1
ATOM 2216 O O . PRO A 1 301 ? -2.716 -22.838 48.345 1.00 38.62 301 PRO A O 1
ATOM 2219 N N . GLU A 1 302 ? -2.333 -22.044 50.425 1.00 36.91 302 GLU A N 1
ATOM 2220 C CA . GLU A 1 302 ? -0.953 -21.580 50.278 1.00 36.91 302 GLU A CA 1
ATOM 2221 C C . GLU A 1 302 ? -0.022 -22.732 49.867 1.00 36.91 302 GLU A C 1
ATOM 2223 O O . GLU A 1 302 ? 0.097 -23.732 50.577 1.00 36.91 302 GLU A O 1
ATOM 2228 N N . THR A 1 303 ? 0.704 -22.569 48.761 1.00 35.12 303 THR A N 1
ATOM 2229 C CA . THR A 1 303 ? 1.948 -23.309 48.521 1.00 35.12 303 THR A CA 1
ATOM 2230 C C . THR A 1 303 ? 3.122 -22.375 48.769 1.00 35.12 303 THR A C 1
ATOM 2232 O O . THR A 1 303 ? 3.336 -21.406 48.040 1.00 35.12 303 THR A O 1
ATOM 2235 N N . THR A 1 304 ? 3.859 -22.680 49.830 1.00 36.69 304 THR A N 1
ATOM 2236 C CA . THR A 1 304 ? 5.125 -22.075 50.242 1.00 36.69 304 THR A CA 1
ATOM 2237 C C . THR A 1 304 ? 6.224 -22.207 49.175 1.00 36.69 304 THR A C 1
ATOM 2239 O O . THR A 1 304 ? 6.193 -23.124 48.352 1.00 36.69 304 THR A O 1
ATOM 2242 N N . PRO A 1 305 ? 7.228 -21.309 49.191 1.00 34.94 305 PRO A N 1
ATOM 2243 C CA . PRO A 1 305 ? 8.302 -21.282 48.208 1.00 34.94 305 PRO A CA 1
ATOM 2244 C C . PRO A 1 305 ? 9.374 -22.331 48.531 1.00 34.94 305 PRO A C 1
ATOM 2246 O O . PRO A 1 305 ? 9.842 -22.425 49.666 1.00 34.94 305 PRO A O 1
ATOM 2249 N N . VAL A 1 306 ? 9.814 -23.082 47.520 1.00 36.44 306 VAL A N 1
ATOM 2250 C CA . VAL A 1 306 ? 11.035 -23.895 47.606 1.00 36.44 306 VAL A CA 1
ATOM 2251 C C . VAL A 1 306 ? 12.213 -23.048 47.133 1.00 36.44 306 VAL A C 1
ATOM 2253 O O . VAL A 1 306 ? 12.225 -22.540 46.013 1.00 36.44 306 VAL A O 1
ATOM 2256 N N . ALA A 1 307 ? 13.195 -22.884 48.014 1.00 33.34 307 ALA A N 1
ATOM 2257 C CA . ALA A 1 307 ? 14.467 -22.253 47.718 1.00 33.34 307 ALA A CA 1
ATOM 2258 C C . ALA A 1 307 ? 15.428 -23.232 47.017 1.00 33.34 307 ALA A C 1
ATOM 2260 O O . ALA A 1 307 ? 15.521 -24.387 47.412 1.00 33.34 307 ALA A O 1
ATOM 2261 N N . SER A 1 308 ? 16.181 -22.688 46.053 1.00 31.66 308 SER A N 1
ATOM 2262 C CA . SER A 1 308 ? 17.605 -22.941 45.774 1.00 31.66 308 SER A CA 1
ATOM 2263 C C . SER A 1 308 ? 18.084 -24.392 45.602 1.00 31.66 308 SER A C 1
ATOM 2265 O O . SER A 1 308 ? 18.291 -25.095 46.587 1.00 31.66 308 SER A O 1
ATOM 2267 N N . GLU A 1 309 ? 18.546 -24.718 44.391 1.00 32.53 309 GLU A N 1
ATOM 2268 C CA . GLU A 1 309 ? 19.874 -25.327 44.260 1.00 32.53 309 GLU A CA 1
ATOM 2269 C C . GLU A 1 309 ? 20.565 -24.969 42.936 1.00 32.53 309 GLU A C 1
ATOM 2271 O O . GLU A 1 309 ? 19.963 -24.863 41.869 1.00 32.53 309 GLU A O 1
ATOM 2276 N N . SER A 1 310 ? 21.857 -24.709 43.081 1.00 36.12 310 SER A N 1
ATOM 2277 C CA . SER A 1 310 ? 22.833 -24.229 42.115 1.00 36.12 310 SER A CA 1
ATOM 2278 C C . SER A 1 310 ? 23.300 -25.337 41.167 1.00 36.12 310 SER A C 1
ATOM 2280 O O . SER A 1 310 ? 23.573 -26.443 41.620 1.00 36.12 310 SER A O 1
ATOM 2282 N N . ALA A 1 311 ? 23.562 -25.015 39.896 1.00 35.16 311 ALA A N 1
ATOM 2283 C CA . ALA A 1 311 ? 24.540 -25.754 39.092 1.00 35.16 311 ALA A CA 1
ATOM 2284 C C . ALA A 1 311 ? 25.193 -24.844 38.038 1.00 35.16 311 ALA A C 1
ATOM 2286 O O . ALA A 1 311 ? 24.528 -24.226 37.211 1.00 35.16 311 ALA A O 1
ATOM 2287 N N . GLN A 1 312 ? 26.517 -24.753 38.141 1.00 36.78 312 GLN A N 1
ATOM 2288 C CA . GLN A 1 312 ? 27.460 -24.102 37.233 1.00 36.78 312 GLN A CA 1
ATOM 2289 C C . GLN A 1 312 ? 27.672 -24.909 35.937 1.00 36.78 312 GLN A C 1
ATOM 2291 O O . GLN A 1 312 ? 27.389 -26.106 35.909 1.00 36.78 312 GLN A O 1
ATOM 2296 N N . THR A 1 313 ? 28.353 -24.265 34.969 1.00 39.66 313 THR A N 1
ATOM 2297 C CA . THR A 1 313 ? 29.103 -24.819 33.806 1.00 39.66 313 THR A CA 1
ATOM 2298 C C . THR A 1 313 ? 28.252 -25.445 32.690 1.00 39.66 313 THR A C 1
ATOM 2300 O O . THR A 1 313 ? 27.396 -26.271 32.967 1.00 39.66 313 THR A O 1
ATOM 2303 N N . LEU A 1 314 ? 28.389 -25.100 31.403 1.00 38.91 314 LEU A N 1
ATOM 2304 C CA . LEU A 1 314 ? 29.519 -24.683 30.551 1.00 38.91 314 LEU A CA 1
ATOM 2305 C C . LEU A 1 314 ? 29.046 -23.676 29.487 1.00 38.91 314 LEU A C 1
ATOM 2307 O O . LEU A 1 314 ? 27.866 -23.777 29.084 1.00 38.91 314 LEU A O 1
#

Sequence (314 aa):
NPAANTFAWVTGGTERLRIDSSGNVGIGTTAPTSKLHVTGAVTGKALAIFDQTGDQNILTASSSGVTKFTIGNDGTVTTTLGTGTVYSNSGVLTNTDPSDINLKKDVLSLGDDTLDKVLGLRPVSYNWKSTGDGALGFIAQEVRDVFPELVGSNNDGTLGLYTTQLIPVLAKAIQEQQLLIDEIALSSRSAAISESQWNSLSDLANSLSVAIENLKDRIMAIETRLTEMADKLFAKEATFTTLCVGDVNNKTCLTKEQVDRVIQSLPATPSATLTAPQLDGQTTPTSEVSPTPTSTPTPIPETTPVASESAQTL

Mean predicted aligned error: 20.17 Å

Radius of gyration: 46.02 Å; Cα contacts (8 Å, |Δi|>4): 233; chains: 1; bounding box: 104×83×99 Å

Foldseek 3Di:
DQDPQKDFDDDPNDTAWIQHNVRAIEGPDPDDPDNYHQDDDDPPDDSDDQDDDDFDFSDFDDDPPHTAWTQGPVRDIDGPDPDDDDDDDPDDPDPDPDDDCVVDDPDDDDDLCLLVLVVQFDKDWDADPVPRDIDIDGDLVSCCVRPVVQWDADPVRDIDGVVVVCVVSVVSSVVSVVVVVVVVVVVVVVVVQDPVNVVVVVVVVVVVVVVVVVVVVVVVVVVVVVVVVVVCVLVVVPDDPWDWDDDPVDTDIDDPVRVVVVVVVDDPDDPDPPDDDDDPDDDDDDDDDDDDDDDDDDDDDDDDDDDDDDDDDD

Secondary structure (DSSP, 8-state):
-PPTT-EEEEETTEEEEEE-TT--EEES-SS--SSEEE----TTS-SS-----SSS-SEEEEETTEEEEEE-TTS-EEE--SS-----SSS---------GGG--S--PPPTTHHHHHHT---EEEE-TTT--EEEE--HHHHHHH-GGGEEE-TTS-EEE-GGGHHHHHHHHHHHHHHHHHHHHHHHHHHTS-HHHHHHHHHHHHHHHHHHHHHHHHHHHHHHHHHHHHHHHHTT----S-EEEE-SSSEEEEPHHHHHHHHHHS-SS------PPP-----------PPPP---PPPPPP-PPPP-------

Solvent-accessible surface area (backbone atoms only — not comparable to full-atom values): 20521 Å² total; per-residue (Å²): 130,70,60,88,66,42,51,71,44,68,58,96,89,40,73,47,36,31,32,43,77,86,66,21,32,10,31,59,45,94,75,48,88,41,67,72,29,79,52,82,85,49,92,98,52,73,86,70,83,79,85,72,88,78,93,56,60,58,40,78,44,61,59,98,84,43,71,40,36,36,33,38,76,86,70,47,75,49,68,64,62,80,89,73,79,92,80,66,87,91,66,80,82,76,88,72,79,88,76,58,69,91,83,57,74,90,88,72,81,82,65,96,60,43,40,63,52,56,70,71,55,66,82,40,76,51,58,40,90,88,79,61,52,77,49,76,48,70,54,45,72,66,44,34,79,74,44,48,88,42,40,49,68,49,99,88,67,52,69,40,66,47,64,80,68,46,51,64,52,52,50,50,20,50,53,53,51,48,52,54,50,51,51,52,52,49,54,53,51,62,71,64,56,49,73,70,56,53,50,52,51,49,51,50,52,52,52,49,52,53,52,49,53,53,52,49,55,52,50,53,54,48,52,52,52,51,49,54,51,48,51,34,56,74,70,72,65,65,85,67,98,64,54,63,56,64,56,100,88,56,62,52,68,46,53,71,71,59,50,53,55,53,60,72,69,51,76,96,63,91,90,71,89,77,78,76,84,81,85,85,81,82,82,77,81,80,78,89,83,86,82,84,90,84,81,83,87,82,86,80,83,86,80,81,87,85,79,87,85,88,84,81,89,134

pLDDT: mean 76.31, std 21.69, range [29.78, 98.06]

Organism: NCBI:txid1618381

Nearest PDB structures (foldseek):
  8oml-assembly1_B  TM=4.374E-01  e=3.342E-02  Bdellovibrio bacteriovorus HD100
  2wb3-assembly1_A  TM=3.585E-01  e=5.466E-01  Streptococcus pyogenes
  6x3m-assembly1_B  TM=3.127E-01  e=7.406E-01  Streptococcus pyogenes phage H4489A
  6x3m-assembly2_E  TM=3.131E-01  e=1.066E+00  Streptococcus pyogenes phage H4489A
  3eka-assembly1_A  TM=3.700E-01  e=2.819E+00  Streptococcus pyogenes

InterPro domains:
  IPR030392 Intramolecular chaperone auto-processing domain [PF13884] (99-151)
  IPR030392 Intramolecular chaperone auto-processing domain [PS51688] (99-188)
  IPR036388 Winged helix-like DNA-binding domain superfamily [G3DSA:1.10.10.10] (83-236)